Protein AF-A0AAX3AI52-F1 (afdb_monomer)

Mean predicted aligned error: 9.6 Å

Nearest PDB structures (foldseek):
  1l3a-assembly1_A  TM=7.277E-01  e=3.913E-07  Solanum tuberosum
  7pd7-assembly1_A  TM=5.105E-01  e=3.545E+00  Chondromyces crocatus
  4h62-assembly1_Q  TM=5.248E-01  e=5.922E+00  Saccharomyces cerevisiae S288C
  5oqm-assembly1_d  TM=4.711E-01  e=6.270E+00  Saccharomyces cerevisiae S288C

Secondary structure (DSSP, 8-state):
----------------------TT-EEEEE-SSEEEEEEEEE----S-PPPTT--GGGGEEEEEEEEEBPTTSSB-TTSTT-EEEEPPHHHHHHHHHHHTTSSS-EEEEEEEEEETTEEEEEEEEEEE-TTSSEEEEEEEEESS-SSPPPEEEEEEE-HHHHHHHHHHHHHHHHHHSTTS-HHHHHHHHHHHHHHHT-

Radius of gyration: 20.45 Å; Cα contacts (8 Å, |Δi|>4): 323; chains: 1; bounding box: 70×34×55 Å

Structure (mmCIF, N/CA/C/O backbone):
data_AF-A0AAX3AI52-F1
#
_entry.id   AF-A0AAX3AI52-F1
#
loop_
_atom_site.group_PDB
_atom_site.id
_atom_site.type_symbol
_atom_site.label_atom_id
_atom_site.label_alt_id
_atom_site.label_comp_id
_atom_site.label_asym_id
_atom_site.label_entity_id
_atom_site.label_seq_id
_atom_site.pdbx_PDB_ins_code
_atom_site.Cartn_x
_atom_site.Cartn_y
_atom_site.Cartn_z
_atom_site.occupancy
_atom_site.B_iso_or_equiv
_atom_site.auth_seq_id
_atom_site.auth_comp_id
_atom_site.auth_asym_id
_atom_site.auth_atom_id
_atom_site.pdbx_PDB_model_num
ATOM 1 N N . MET A 1 1 ? 49.842 -16.278 -38.577 1.00 37.94 1 MET A N 1
ATOM 2 C CA . MET A 1 1 ? 49.228 -15.036 -38.056 1.00 37.94 1 MET A CA 1
ATOM 3 C C . MET A 1 1 ? 47.710 -15.217 -38.096 1.00 37.94 1 MET A C 1
ATOM 5 O O . MET A 1 1 ? 47.116 -15.070 -39.151 1.00 37.94 1 MET A O 1
ATOM 9 N N . ILE A 1 2 ? 47.097 -15.684 -37.003 1.00 31.80 2 ILE A N 1
ATOM 10 C CA . ILE A 1 2 ? 45.670 -16.062 -36.965 1.00 31.80 2 ILE A CA 1
ATOM 11 C C . ILE A 1 2 ? 44.901 -14.951 -36.243 1.00 31.80 2 ILE A C 1
ATOM 13 O O . ILE A 1 2 ? 45.102 -14.734 -35.050 1.00 31.80 2 ILE A O 1
ATOM 17 N N . ARG A 1 3 ? 44.037 -14.231 -36.971 1.00 32.31 3 ARG A N 1
ATOM 18 C CA . ARG A 1 3 ? 43.086 -13.269 -36.395 1.00 32.31 3 ARG A CA 1
ATOM 19 C C . ARG A 1 3 ? 41.991 -14.042 -35.657 1.00 32.31 3 ARG A C 1
ATOM 21 O O . ARG A 1 3 ? 41.206 -14.746 -36.284 1.00 32.31 3 ARG A O 1
ATOM 28 N N . ARG A 1 4 ? 41.925 -13.899 -34.331 1.00 31.53 4 ARG A N 1
ATOM 29 C CA . ARG A 1 4 ? 40.763 -14.317 -33.537 1.00 31.53 4 ARG A CA 1
ATOM 30 C C . ARG A 1 4 ? 39.670 -13.261 -33.685 1.00 31.53 4 ARG A C 1
ATOM 32 O O . ARG A 1 4 ? 39.828 -12.146 -33.198 1.00 31.53 4 ARG A O 1
ATOM 39 N N . TYR A 1 5 ? 38.571 -13.614 -34.342 1.00 31.67 5 TYR A N 1
ATOM 40 C CA . TYR A 1 5 ? 37.321 -12.872 -34.223 1.00 31.67 5 TYR A CA 1
ATOM 41 C C . TYR A 1 5 ? 36.676 -13.262 -32.894 1.00 31.67 5 TYR A C 1
ATOM 43 O O . TYR A 1 5 ? 36.285 -14.411 -32.699 1.00 31.67 5 TYR A O 1
ATOM 51 N N . VAL A 1 6 ? 36.600 -12.314 -31.962 1.00 32.44 6 VAL A N 1
ATOM 52 C CA . VAL A 1 6 ? 35.754 -12.445 -30.775 1.00 32.44 6 VAL A CA 1
ATOM 53 C C . VAL A 1 6 ? 34.325 -12.213 -31.246 1.00 32.44 6 VAL A C 1
ATOM 55 O O . VAL A 1 6 ? 33.924 -11.083 -31.521 1.00 32.44 6 VAL A O 1
ATOM 58 N N . VAL A 1 7 ? 33.566 -13.295 -31.396 1.00 31.97 7 VAL A N 1
ATOM 59 C CA . VAL A 1 7 ? 32.115 -13.216 -31.550 1.00 31.97 7 VAL A CA 1
ATOM 60 C C . VAL A 1 7 ? 31.571 -12.765 -30.198 1.00 31.97 7 VAL A C 1
ATOM 62 O O . VAL A 1 7 ? 31.496 -13.550 -29.257 1.00 31.97 7 VAL A O 1
ATOM 65 N N . LEU A 1 8 ? 31.240 -11.478 -30.088 1.00 32.72 8 LEU A N 1
ATOM 66 C CA . LEU A 1 8 ? 30.400 -10.962 -29.013 1.00 32.72 8 LEU A CA 1
ATOM 67 C C . LEU A 1 8 ? 29.041 -11.650 -29.147 1.00 32.72 8 LEU A C 1
ATOM 69 O O . LEU A 1 8 ? 28.210 -11.267 -29.972 1.00 32.72 8 LEU A O 1
ATOM 73 N N . SER A 1 9 ? 28.835 -12.712 -28.371 1.00 33.53 9 SER A N 1
ATOM 74 C CA . SER A 1 9 ? 27.528 -13.327 -28.205 1.00 33.53 9 SER A CA 1
ATOM 75 C C . SER A 1 9 ? 26.580 -12.249 -27.688 1.00 33.53 9 SER A C 1
ATOM 77 O O . SER A 1 9 ? 26.715 -11.794 -26.551 1.00 33.53 9 SER A O 1
ATOM 79 N N . LYS A 1 10 ? 25.641 -11.816 -28.537 1.00 32.38 10 LYS A N 1
ATOM 80 C CA . LYS A 1 10 ? 24.465 -11.059 -28.116 1.00 32.38 10 LYS A CA 1
ATOM 81 C C . LYS A 1 10 ? 23.768 -11.888 -27.042 1.00 32.38 10 LYS A C 1
ATOM 83 O O . LYS A 1 10 ? 23.090 -12.864 -27.353 1.00 32.38 10 LYS A O 1
ATOM 88 N N . VAL A 1 11 ? 23.960 -11.518 -25.781 1.00 31.25 11 VAL A N 1
ATOM 89 C CA . VAL A 1 11 ? 23.080 -11.950 -24.700 1.00 31.25 11 VAL A CA 1
ATOM 90 C C . VAL A 1 11 ? 21.789 -11.176 -24.913 1.00 31.25 11 VAL A C 1
ATOM 92 O O . VAL A 1 11 ? 21.594 -10.076 -24.403 1.00 31.25 11 VAL A O 1
ATOM 95 N N . THR A 1 12 ? 20.940 -11.713 -25.781 1.00 28.92 12 THR A N 1
ATOM 96 C CA . THR A 1 12 ? 19.554 -11.288 -25.880 1.00 28.92 12 THR A CA 1
ATOM 97 C C . THR A 1 12 ? 18.908 -11.737 -24.579 1.00 28.92 12 THR A C 1
ATOM 99 O O . THR A 1 12 ? 18.640 -12.923 -24.391 1.00 28.92 12 THR A O 1
ATOM 102 N N . PHE A 1 13 ? 18.721 -10.807 -23.645 1.00 30.83 13 PHE A N 1
ATOM 103 C CA . PHE A 1 13 ? 17.802 -11.028 -22.541 1.00 30.83 13 PHE A CA 1
ATOM 104 C C . PHE A 1 13 ? 16.433 -11.244 -23.176 1.00 30.83 13 PHE A C 1
ATOM 106 O O . PHE 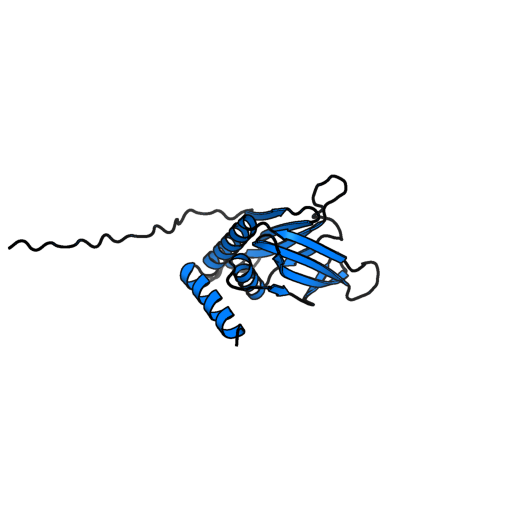A 1 13 ? 15.827 -10.308 -23.696 1.00 30.83 13 PHE A O 1
ATOM 113 N N . TYR A 1 14 ? 15.977 -12.493 -23.195 1.00 28.36 14 TYR A N 1
ATOM 114 C CA . TYR A 1 14 ? 14.580 -12.794 -23.438 1.00 28.36 14 TYR A CA 1
ATOM 115 C C . TYR A 1 14 ? 13.808 -12.124 -22.299 1.00 28.36 14 TYR A C 1
ATOM 117 O O . TYR A 1 14 ? 13.712 -12.668 -21.201 1.00 28.36 14 TYR A O 1
ATOM 125 N N . MET A 1 15 ? 13.291 -10.914 -22.533 1.00 32.66 15 MET A N 1
ATOM 126 C CA . MET A 1 15 ? 12.095 -10.496 -21.817 1.00 32.66 15 MET A CA 1
ATOM 127 C C . MET A 1 15 ? 11.074 -11.563 -22.165 1.00 32.66 15 MET A C 1
ATOM 129 O O . MET A 1 15 ? 10.715 -11.714 -23.331 1.00 32.66 15 MET A O 1
ATOM 133 N N . ALA A 1 16 ? 10.700 -12.369 -21.177 1.00 33.03 16 ALA A N 1
ATOM 134 C CA . ALA A 1 16 ? 9.582 -13.270 -21.312 1.00 33.03 16 ALA A CA 1
ATOM 135 C C . ALA A 1 16 ? 8.355 -12.403 -21.613 1.00 33.03 16 ALA A C 1
ATOM 137 O O . ALA A 1 16 ? 7.680 -11.913 -20.713 1.00 33.03 16 ALA A O 1
ATOM 138 N N . THR A 1 17 ? 8.073 -12.210 -22.898 1.00 38.59 17 THR A N 1
ATOM 139 C CA . THR A 1 17 ? 6.742 -11.934 -23.422 1.00 38.59 17 THR A CA 1
ATOM 140 C C . THR A 1 17 ? 5.950 -13.231 -23.293 1.00 38.59 17 THR A C 1
ATOM 142 O O . THR A 1 17 ? 5.569 -13.858 -24.275 1.00 38.59 17 THR A O 1
ATOM 145 N N . SER A 1 18 ? 5.811 -13.723 -22.067 1.00 36.56 18 SER A N 1
ATOM 146 C CA . SER A 1 18 ? 4.721 -14.620 -21.746 1.00 36.56 18 SER A CA 1
ATOM 147 C C . SER A 1 18 ? 3.544 -13.712 -21.466 1.00 36.56 18 SER A C 1
ATOM 149 O O . SER A 1 18 ? 3.676 -12.823 -20.623 1.00 36.56 18 SER A O 1
ATOM 151 N N . ASP A 1 19 ? 2.439 -13.943 -22.165 1.00 37.19 19 ASP A N 1
ATOM 152 C CA . ASP A 1 19 ? 1.099 -13.485 -21.818 1.00 37.19 19 ASP A CA 1
ATOM 153 C C . ASP A 1 19 ? 0.816 -13.798 -20.342 1.00 37.19 19 ASP A C 1
ATOM 155 O O . ASP A 1 19 ? 0.208 -14.809 -19.987 1.00 37.19 19 ASP A O 1
ATOM 159 N N . PHE A 1 20 ? 1.320 -12.954 -19.444 1.00 44.69 20 PHE A N 1
ATOM 160 C CA . PHE A 1 20 ? 1.023 -12.999 -18.028 1.00 44.69 20 PHE A CA 1
ATOM 161 C C . PHE A 1 20 ? -0.386 -12.435 -17.938 1.00 44.69 20 PHE A C 1
ATOM 163 O O . PHE A 1 20 ? -0.580 -11.233 -17.782 1.00 44.69 20 PHE A O 1
ATOM 170 N N . ALA A 1 21 ? -1.374 -13.294 -18.186 1.00 43.56 21 ALA A N 1
ATOM 171 C CA . ALA A 1 21 ? -2.781 -12.956 -18.105 1.00 43.56 21 ALA A CA 1
ATOM 172 C C . ALA A 1 21 ? -3.067 -12.503 -16.668 1.00 43.56 21 ALA A C 1
ATOM 174 O O . ALA A 1 21 ? -3.336 -13.313 -15.787 1.00 43.56 21 ALA A O 1
ATOM 175 N N . LEU A 1 22 ? -2.964 -11.196 -16.419 1.00 49.44 22 LEU A N 1
ATOM 176 C CA . LEU A 1 22 ? -2.960 -10.583 -15.091 1.00 49.44 22 LEU A CA 1
ATOM 177 C C . LEU A 1 22 ? -4.317 -10.604 -14.372 1.00 49.44 22 LEU A C 1
ATOM 179 O O . LEU A 1 22 ? -4.539 -9.870 -13.405 1.00 49.44 22 LEU A O 1
ATOM 183 N N . LYS A 1 23 ? -5.248 -11.441 -14.821 1.00 44.69 23 LYS A N 1
ATOM 184 C CA . LYS A 1 23 ? -6.542 -11.573 -14.171 1.00 44.69 23 LYS A CA 1
ATOM 185 C C . LYS A 1 23 ? -6.321 -12.249 -12.813 1.00 44.69 23 LYS A C 1
ATOM 187 O O . LYS A 1 23 ? -6.068 -13.446 -12.747 1.00 44.69 23 LYS A O 1
ATOM 192 N N . ASN A 1 24 ? -6.441 -11.455 -11.747 1.00 55.06 24 ASN A N 1
ATOM 193 C CA . ASN A 1 24 ? -6.451 -11.847 -10.329 1.00 55.06 24 ASN A CA 1
ATOM 194 C C . ASN A 1 24 ? -5.088 -12.094 -9.656 1.00 55.06 24 ASN A C 1
ATOM 196 O O . ASN A 1 24 ? -4.973 -12.983 -8.809 1.00 55.06 24 ASN A O 1
ATOM 200 N N . HIS A 1 25 ? -4.059 -11.297 -9.957 1.00 72.88 25 HIS A N 1
ATOM 201 C CA . HIS A 1 25 ? -2.852 -11.299 -9.123 1.00 72.88 25 HIS A CA 1
ATOM 202 C C . HIS A 1 25 ? -2.962 -10.278 -7.988 1.00 72.88 25 HIS A C 1
ATOM 204 O O . HIS A 1 25 ? -3.285 -9.111 -8.190 1.00 72.88 25 HIS A O 1
ATOM 210 N N . ASN A 1 26 ? -2.674 -10.740 -6.776 1.00 84.94 26 ASN A N 1
ATOM 211 C CA . ASN A 1 26 ? -2.486 -9.911 -5.598 1.00 84.94 26 ASN A CA 1
ATOM 212 C C . ASN A 1 26 ? -1.245 -10.390 -4.841 1.00 84.94 26 ASN A C 1
ATOM 214 O O . ASN A 1 26 ? -0.791 -11.527 -4.995 1.00 84.94 26 ASN A O 1
ATOM 218 N N . VAL A 1 27 ? -0.681 -9.509 -4.023 1.00 90.69 27 VAL A N 1
ATOM 219 C CA . VAL A 1 27 ? 0.397 -9.841 -3.091 1.00 90.69 27 VAL A CA 1
ATOM 220 C C . VAL A 1 27 ? -0.080 -9.565 -1.675 1.00 90.69 27 VAL A C 1
ATOM 222 O O . VAL A 1 27 ? -0.775 -8.579 -1.424 1.00 90.69 27 VAL A O 1
ATOM 225 N N . LYS A 1 28 ? 0.261 -10.462 -0.749 1.00 90.25 28 LYS A N 1
ATOM 226 C CA . LYS A 1 28 ? -0.246 -10.434 0.623 1.00 90.25 28 LYS A CA 1
ATOM 227 C C . LYS A 1 28 ? 0.897 -10.460 1.626 1.00 90.25 28 LYS A C 1
ATOM 229 O O . LYS A 1 28 ? 1.898 -11.137 1.401 1.00 90.25 28 LYS A O 1
ATOM 234 N N . ALA A 1 29 ? 0.710 -9.773 2.744 1.00 89.50 29 ALA A N 1
ATOM 235 C CA . ALA A 1 29 ? 1.538 -9.903 3.935 1.00 89.50 29 ALA A CA 1
ATOM 236 C C . ALA A 1 29 ? 0.631 -10.073 5.154 1.00 89.50 29 ALA A C 1
ATOM 238 O O . ALA A 1 29 ? -0.312 -9.307 5.350 1.00 89.50 29 ALA A O 1
ATOM 239 N N . PHE A 1 30 ? 0.914 -11.084 5.970 1.00 87.00 30 PHE A N 1
ATOM 240 C CA . PHE A 1 30 ? 0.069 -11.466 7.096 1.00 87.00 30 PHE A CA 1
ATOM 241 C C . PHE A 1 30 ? 0.797 -11.200 8.412 1.00 87.00 30 PHE A C 1
ATOM 243 O O . PHE A 1 30 ? 1.845 -11.785 8.683 1.00 87.00 30 PHE A O 1
ATOM 250 N N . GLY A 1 31 ? 0.238 -10.306 9.224 1.00 84.44 31 GLY A N 1
ATOM 251 C CA . GLY A 1 31 ? 0.715 -9.992 10.566 1.00 84.44 31 GLY A CA 1
ATOM 252 C C . GLY A 1 31 ? -0.195 -10.573 11.646 1.00 84.44 31 GLY A C 1
ATOM 253 O O . GLY A 1 31 ? -1.298 -11.046 11.377 1.00 84.44 31 GLY A O 1
ATOM 254 N N . GLN A 1 32 ? 0.250 -10.524 12.899 1.00 84.25 32 GLN A N 1
ATOM 255 C CA . GLN A 1 32 ? -0.505 -11.100 14.015 1.00 84.25 32 GLN A CA 1
ATOM 256 C C . GLN A 1 32 ? -1.875 -10.442 14.229 1.00 84.25 32 GLN A C 1
ATOM 258 O O . GLN A 1 32 ? -2.815 -11.162 14.565 1.00 84.25 32 GLN A O 1
ATOM 263 N N . ASP A 1 33 ? -1.981 -9.132 13.994 1.00 87.00 33 ASP A N 1
ATOM 264 C CA . ASP A 1 33 ? -3.179 -8.332 14.290 1.00 87.00 33 ASP A CA 1
ATOM 265 C C . ASP A 1 33 ? -3.846 -7.746 13.038 1.00 87.00 33 ASP A C 1
ATOM 267 O O . ASP A 1 33 ? -5.025 -7.391 13.067 1.00 87.00 33 ASP A O 1
ATOM 271 N N . ALA A 1 34 ? -3.117 -7.677 11.924 1.00 91.81 34 ALA A N 1
ATOM 272 C CA . ALA A 1 34 ? -3.614 -7.163 10.656 1.00 91.81 34 ALA A CA 1
ATOM 273 C C . ALA A 1 34 ? -2.927 -7.837 9.463 1.00 91.81 34 ALA A C 1
ATOM 275 O O . ALA A 1 34 ? -1.791 -8.305 9.568 1.00 91.81 34 ALA A O 1
ATOM 276 N N . ALA A 1 35 ? -3.610 -7.855 8.324 1.00 93.19 35 ALA A N 1
ATOM 277 C CA . ALA A 1 35 ? -3.071 -8.294 7.043 1.00 93.19 35 ALA A CA 1
ATOM 278 C C . ALA A 1 35 ? -3.117 -7.164 6.021 1.00 93.19 35 ALA A C 1
ATOM 280 O O . ALA A 1 35 ? -4.017 -6.328 6.052 1.00 93.19 35 ALA A O 1
ATOM 281 N N . LEU A 1 36 ? -2.162 -7.185 5.099 1.00 94.69 36 LEU A N 1
ATOM 282 C CA . LEU A 1 36 ? -2.079 -6.324 3.929 1.00 94.69 36 LEU A CA 1
ATOM 283 C C . LEU A 1 36 ? -2.318 -7.164 2.675 1.00 94.69 36 LEU A C 1
ATOM 285 O O . LEU A 1 36 ? -1.724 -8.231 2.516 1.00 94.69 36 LEU A O 1
ATOM 289 N N . VAL A 1 37 ? -3.113 -6.630 1.757 1.00 94.81 37 VAL A N 1
ATOM 290 C CA . VAL A 1 37 ? -3.214 -7.070 0.367 1.00 94.81 37 VAL A CA 1
ATOM 291 C C . VAL A 1 37 ? -2.957 -5.863 -0.529 1.00 94.81 37 VAL A C 1
ATOM 293 O O . VAL A 1 37 ? -3.530 -4.794 -0.317 1.00 94.81 37 VAL A O 1
ATOM 296 N N . ILE A 1 38 ? -2.106 -6.034 -1.539 1.00 95.00 38 ILE A N 1
ATOM 297 C CA . ILE A 1 38 ? -2.025 -5.119 -2.678 1.00 95.00 38 ILE A CA 1
ATOM 298 C C . ILE A 1 38 ? -2.537 -5.867 -3.896 1.00 95.00 38 ILE A C 1
ATOM 300 O O . ILE A 1 38 ? -2.054 -6.952 -4.220 1.00 95.00 38 ILE A O 1
ATOM 304 N N . GLU A 1 39 ? -3.526 -5.282 -4.552 1.00 92.62 39 GLU A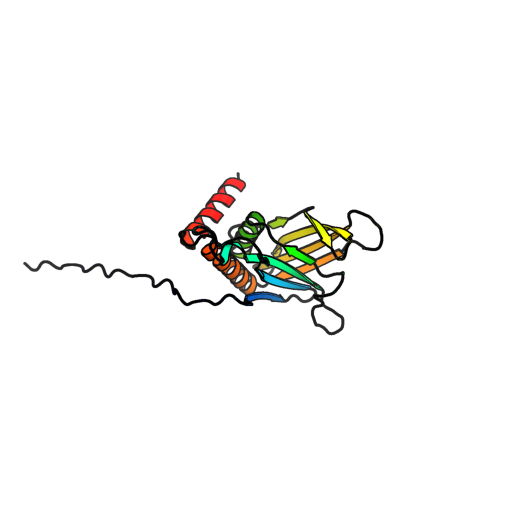 N 1
ATOM 305 C CA . GLU A 1 39 ? -4.276 -5.923 -5.623 1.00 92.62 39 GLU A CA 1
ATOM 306 C C . GLU A 1 39 ? -4.374 -4.998 -6.823 1.00 92.62 39 GLU A C 1
ATOM 308 O O . GLU A 1 39 ? -4.550 -3.785 -6.677 1.00 92.62 39 GLU A O 1
ATOM 313 N N . MET A 1 40 ? -4.231 -5.581 -8.010 1.00 90.75 40 MET A N 1
ATOM 314 C CA . MET A 1 40 ? -4.473 -4.873 -9.252 1.00 90.75 40 MET A CA 1
ATOM 315 C C . MET A 1 40 ? -5.931 -5.046 -9.662 1.00 90.75 40 MET A C 1
ATOM 317 O O . MET A 1 40 ? -6.433 -6.160 -9.756 1.00 90.75 40 MET A O 1
ATOM 321 N N . ASN A 1 41 ? -6.594 -3.928 -9.915 1.00 88.75 41 ASN A N 1
ATOM 322 C CA . ASN A 1 41 ? -7.998 -3.854 -10.290 1.00 88.75 41 ASN A CA 1
ATOM 323 C C . ASN A 1 41 ? -8.115 -3.193 -11.657 1.00 88.75 41 ASN A C 1
ATOM 325 O O . ASN A 1 41 ? -7.247 -2.402 -12.019 1.00 88.75 41 ASN A O 1
ATOM 329 N N . ASN A 1 42 ? -9.185 -3.493 -12.384 1.00 85.94 42 ASN A N 1
ATOM 330 C CA . ASN A 1 42 ? -9.508 -2.866 -13.660 1.00 85.94 42 ASN A CA 1
ATOM 331 C C . ASN A 1 42 ? -10.618 -1.828 -13.437 1.00 85.94 42 ASN A C 1
ATOM 333 O O . ASN A 1 42 ? -11.555 -2.082 -12.682 1.00 85.94 42 ASN A O 1
ATOM 337 N N . GLU A 1 43 ? -10.508 -0.652 -14.044 1.00 78.88 43 GLU A N 1
ATOM 338 C CA . GLU A 1 43 ? -11.654 0.235 -14.195 1.00 78.88 43 GLU A CA 1
ATOM 339 C C . GLU A 1 43 ? -12.588 -0.367 -15.246 1.00 78.88 43 GLU A C 1
ATOM 341 O O . GLU A 1 43 ? -12.168 -0.644 -16.367 1.00 78.88 43 GLU A O 1
ATOM 346 N N . ASP A 1 44 ? -13.864 -0.555 -14.908 1.00 65.25 44 ASP A N 1
ATOM 347 C CA . ASP A 1 44 ? -14.883 -0.931 -15.890 1.00 65.25 44 ASP A CA 1
ATOM 348 C C . ASP A 1 44 ? -15.086 0.227 -16.881 1.00 65.25 44 ASP A C 1
ATOM 350 O O . ASP A 1 44 ? -15.982 1.061 -16.743 1.00 65.25 44 ASP A O 1
ATOM 354 N N . VAL A 1 45 ? -14.225 0.313 -17.896 1.00 57.12 45 VAL A N 1
ATOM 355 C CA . VAL A 1 45 ? -14.343 1.291 -18.978 1.00 57.12 45 VAL A CA 1
ATOM 356 C C . VAL A 1 45 ? -15.314 0.732 -20.014 1.00 57.12 45 VAL A C 1
ATOM 358 O O . VAL A 1 45 ? -14.931 0.241 -21.073 1.00 57.12 45 VAL A O 1
ATOM 361 N N . SER A 1 46 ? -16.608 0.772 -19.704 1.00 51.97 46 SER A N 1
ATOM 362 C CA . SER A 1 46 ? -17.651 0.209 -20.567 1.00 51.97 46 SER A CA 1
ATOM 363 C C . SER A 1 46 ? -18.062 1.102 -21.750 1.00 51.97 46 SER A C 1
ATOM 365 O O . SER A 1 46 ? -19.100 0.835 -22.351 1.00 51.97 46 SER A O 1
ATOM 367 N N . SER A 1 47 ? -17.339 2.176 -22.111 1.00 50.06 47 SER A N 1
ATOM 368 C CA . SER A 1 47 ? -17.878 3.102 -23.132 1.00 50.06 47 SER A CA 1
ATOM 369 C C . SER A 1 47 ? -16.926 4.008 -23.921 1.00 50.06 47 SER A C 1
ATOM 371 O O . SER A 1 47 ? -17.422 4.853 -24.668 1.00 50.06 47 SER A O 1
ATOM 373 N N . SER A 1 48 ? -15.600 3.885 -23.849 1.00 52.03 48 SER A N 1
ATOM 374 C CA . SER A 1 48 ? -14.718 4.652 -24.747 1.00 52.03 48 SER A CA 1
ATOM 375 C C . SER A 1 48 ? -14.137 3.751 -25.832 1.00 52.03 48 SER A C 1
ATOM 377 O O . SER A 1 48 ? -13.585 2.689 -25.561 1.00 52.03 48 SER A O 1
ATOM 379 N N . LYS A 1 49 ? -14.298 4.169 -27.095 1.00 54.88 49 LYS A N 1
ATOM 380 C CA . LYS A 1 49 ? -13.665 3.513 -28.245 1.00 54.88 49 LYS A CA 1
ATOM 381 C C . LYS A 1 49 ? -12.169 3.336 -27.943 1.00 54.88 49 LYS A C 1
ATOM 383 O O . LYS A 1 49 ? -11.557 4.320 -27.520 1.00 54.88 49 LYS A O 1
ATOM 388 N N . PRO A 1 50 ? -11.587 2.143 -28.163 1.00 55.97 50 PRO A N 1
ATOM 389 C CA . PRO A 1 50 ? -10.166 1.931 -27.932 1.00 55.97 50 PRO A CA 1
ATOM 390 C C . PRO A 1 50 ? -9.383 2.950 -28.758 1.00 55.97 50 PRO A C 1
ATOM 392 O O . PRO A 1 50 ? -9.544 3.044 -29.977 1.00 55.97 50 PRO A O 1
ATOM 395 N N . SER A 1 51 ? -8.588 3.767 -28.074 1.00 59.66 51 SER A N 1
ATOM 396 C CA . SER A 1 51 ? -7.637 4.641 -28.739 1.00 59.66 51 SER A CA 1
ATOM 397 C C . SER A 1 51 ? -6.503 3.761 -29.266 1.00 59.66 51 SER A C 1
ATOM 399 O O . SER A 1 51 ? -6.059 2.863 -28.551 1.00 59.66 51 SER A O 1
ATOM 401 N N . PRO A 1 52 ? -5.955 4.019 -30.462 1.00 60.06 52 PRO A N 1
ATOM 402 C CA . PRO A 1 52 ? -4.735 3.343 -30.908 1.00 60.06 52 PRO A CA 1
ATOM 403 C C . PRO A 1 52 ? -3.527 3.624 -29.991 1.00 60.06 52 PRO A C 1
ATOM 405 O O . PRO A 1 52 ? -2.492 2.983 -30.136 1.00 60.06 52 PRO A O 1
ATOM 408 N N . PHE A 1 53 ? -3.659 4.565 -29.047 1.00 59.38 53 PHE A N 1
ATOM 409 C CA . PHE A 1 53 ? -2.661 4.897 -28.030 1.00 59.38 53 PHE A CA 1
ATOM 410 C C . PHE A 1 53 ? -3.028 4.431 -26.613 1.00 59.38 53 PHE A C 1
ATOM 412 O O . PHE A 1 53 ? -2.243 4.668 -25.701 1.00 59.38 53 PHE A O 1
ATOM 419 N N . SER A 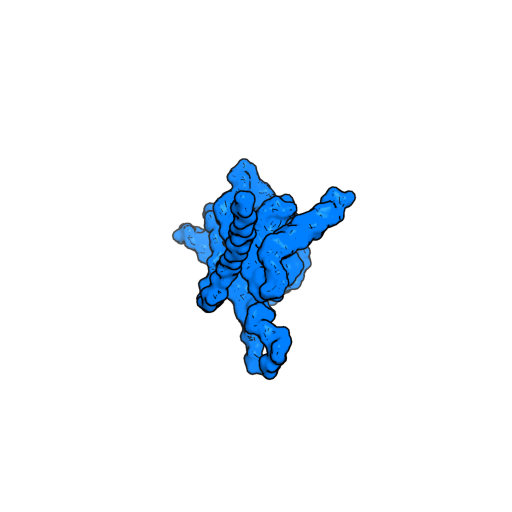1 54 ? -4.205 3.826 -26.393 1.00 61.09 54 SER A N 1
ATOM 420 C CA . SER A 1 54 ? -4.566 3.290 -25.073 1.00 61.09 54 SER A CA 1
ATOM 421 C C . SER A 1 54 ? -4.048 1.867 -24.942 1.00 61.09 54 SER A C 1
ATOM 423 O O . SER A 1 54 ? -4.486 0.987 -25.688 1.00 61.09 54 SER A O 1
ATOM 425 N N . ASN A 1 55 ? -3.155 1.633 -23.984 1.00 67.06 55 ASN A N 1
ATOM 426 C CA . ASN A 1 55 ? -2.776 0.277 -23.618 1.00 67.06 55 ASN A CA 1
ATOM 427 C C . ASN A 1 55 ? -3.832 -0.290 -22.666 1.00 67.06 55 ASN A C 1
ATOM 429 O O . ASN A 1 55 ? -4.335 0.421 -21.801 1.00 67.06 55 ASN A O 1
ATOM 433 N N . GLU A 1 56 ? -4.140 -1.586 -22.762 1.00 73.12 56 GLU A N 1
ATOM 434 C CA . GLU A 1 56 ? -5.099 -2.237 -21.851 1.00 73.12 56 GLU A CA 1
ATOM 435 C C . GLU A 1 56 ? -4.716 -2.026 -20.376 1.00 73.12 56 GLU A C 1
ATOM 437 O O . GLU A 1 56 ? -5.578 -1.817 -19.523 1.00 73.12 56 GLU A O 1
ATOM 442 N N . ILE A 1 57 ? -3.407 -1.989 -20.093 1.00 77.62 57 ILE A N 1
ATOM 443 C CA . ILE A 1 57 ? -2.864 -1.730 -18.760 1.00 77.62 57 ILE A CA 1
ATOM 444 C C . ILE A 1 57 ? -3.295 -0.372 -18.199 1.00 77.62 57 ILE A C 1
ATOM 446 O O . ILE A 1 57 ? -3.360 -0.230 -16.982 1.00 77.62 57 ILE A O 1
ATOM 450 N N . ASP A 1 58 ? -3.621 0.623 -19.030 1.00 79.56 58 ASP A N 1
ATOM 451 C CA . ASP A 1 58 ? -4.015 1.967 -18.590 1.00 79.56 58 ASP A CA 1
ATOM 452 C C . ASP A 1 58 ? -5.295 1.949 -17.752 1.00 79.56 58 ASP A C 1
ATOM 454 O O . ASP A 1 58 ? -5.396 2.719 -16.797 1.00 79.56 58 ASP A O 1
ATOM 458 N N . ASN A 1 59 ? -6.175 0.977 -17.999 1.00 84.00 59 ASN A N 1
ATOM 459 C CA . ASN A 1 59 ? -7.407 0.783 -17.237 1.00 84.00 59 ASN A CA 1
ATOM 460 C C . ASN A 1 59 ? -7.160 0.171 -15.850 1.00 84.00 59 ASN A C 1
ATOM 462 O O . ASN A 1 59 ? -8.041 0.192 -14.995 1.00 84.00 59 ASN A O 1
ATOM 466 N N . TYR A 1 60 ? -5.963 -0.359 -15.588 1.00 87.62 60 TYR A N 1
ATOM 467 C CA . TYR A 1 60 ? -5.657 -0.981 -14.307 1.00 87.62 60 TYR A CA 1
ATOM 468 C C . TYR A 1 60 ? -5.124 0.018 -13.276 1.00 87.62 60 TYR A C 1
ATOM 470 O O . TYR A 1 60 ? -4.407 0.968 -13.596 1.00 87.62 60 TYR A O 1
ATOM 478 N N . TYR A 1 61 ? -5.424 -0.231 -12.005 1.00 91.81 61 TYR A N 1
ATOM 479 C CA . TYR A 1 61 ? -4.911 0.514 -10.858 1.00 91.81 61 TYR A CA 1
ATOM 480 C C . TYR A 1 61 ? -4.618 -0.420 -9.686 1.00 91.81 61 TYR A C 1
ATOM 482 O O . TYR A 1 61 ? -5.172 -1.513 -9.590 1.00 91.81 61 TYR A O 1
ATOM 490 N N . LEU A 1 62 ? -3.766 0.020 -8.758 1.00 94.56 62 LEU A N 1
ATOM 491 C CA . LEU A 1 62 ? -3.504 -0.726 -7.529 1.00 94.56 62 LEU A CA 1
ATOM 492 C C . LEU A 1 62 ? -4.385 -0.234 -6.380 1.00 94.56 62 LEU A C 1
ATOM 494 O O . LEU A 1 62 ? -4.556 0.970 -6.168 1.00 94.56 62 LEU A O 1
ATOM 498 N N . THR A 1 63 ? -4.893 -1.174 -5.592 1.00 95.06 63 THR A N 1
ATOM 499 C CA . THR A 1 63 ? -5.483 -0.906 -4.280 1.00 95.06 63 THR A CA 1
ATOM 500 C C . THR A 1 63 ? -4.612 -1.478 -3.183 1.00 95.06 63 THR A C 1
ATOM 502 O O . THR A 1 63 ? -4.117 -2.597 -3.298 1.00 95.06 63 THR A O 1
ATOM 505 N N . LEU A 1 64 ? -4.490 -0.735 -2.090 1.00 95.56 64 LEU A N 1
ATOM 506 C CA . LEU A 1 64 ? -4.017 -1.236 -0.809 1.00 95.56 64 LEU A CA 1
ATOM 507 C C . LEU A 1 64 ? -5.233 -1.555 0.060 1.00 95.56 64 LEU A C 1
ATOM 509 O O . LEU A 1 64 ? -6.083 -0.690 0.272 1.00 95.56 64 LEU A O 1
ATOM 513 N N . HIS A 1 65 ? -5.299 -2.776 0.576 1.00 95.25 65 HIS A N 1
ATOM 514 C CA . HIS A 1 65 ? -6.330 -3.217 1.503 1.00 95.25 65 HIS A CA 1
ATOM 515 C C . HIS A 1 65 ? -5.674 -3.732 2.784 1.00 95.25 65 HIS A C 1
ATOM 517 O O . HIS A 1 65 ? -4.814 -4.609 2.735 1.00 95.25 65 HIS A O 1
ATOM 523 N N . VAL A 1 66 ? -6.067 -3.187 3.933 1.00 95.44 66 VAL A N 1
ATOM 524 C CA . VAL A 1 66 ? -5.641 -3.659 5.253 1.00 95.44 66 VAL A CA 1
ATOM 525 C C . VAL A 1 66 ? -6.847 -4.146 6.032 1.00 95.44 66 VAL A C 1
ATOM 527 O O . VAL A 1 66 ? -7.807 -3.398 6.204 1.00 95.44 66 VAL A O 1
ATOM 530 N N . ALA A 1 67 ? -6.786 -5.376 6.530 1.00 94.06 67 ALA A N 1
ATOM 531 C CA . ALA A 1 67 ? -7.852 -5.969 7.327 1.00 94.06 67 ALA A CA 1
ATOM 532 C C . ALA A 1 67 ? -7.366 -6.319 8.736 1.00 94.06 67 ALA A C 1
ATOM 534 O O . ALA A 1 67 ? -6.276 -6.884 8.876 1.00 94.06 67 ALA A O 1
ATOM 535 N N . PRO A 1 68 ? -8.160 -6.027 9.781 1.00 93.75 68 PRO A N 1
ATOM 536 C CA . PRO A 1 68 ? -7.877 -6.510 11.122 1.00 93.75 68 PRO A CA 1
ATOM 537 C C . PRO A 1 68 ? -8.106 -8.015 11.221 1.00 93.75 68 PRO A C 1
ATOM 539 O O . PRO A 1 68 ? -8.912 -8.599 10.491 1.00 93.75 68 PRO A O 1
ATOM 542 N N . ARG A 1 69 ? -7.442 -8.640 12.188 1.00 90.44 69 ARG A N 1
ATOM 543 C CA . ARG A 1 69 ? -7.720 -10.023 12.558 1.00 90.44 69 ARG A CA 1
ATOM 544 C C . ARG A 1 69 ? -8.990 -10.119 13.404 1.00 90.44 69 ARG A C 1
ATOM 546 O O . ARG A 1 69 ? -9.211 -9.323 14.316 1.00 90.44 69 ARG A O 1
ATOM 553 N N . ASN A 1 70 ? -9.819 -11.112 13.113 1.00 87.31 70 ASN A N 1
ATOM 554 C CA . ASN A 1 70 ? -11.038 -11.420 13.848 1.00 87.31 70 ASN A CA 1
ATOM 555 C C . ASN A 1 70 ? -10.794 -12.470 14.950 1.00 87.31 70 ASN A C 1
ATOM 557 O O . ASN A 1 70 ? -9.738 -13.101 15.036 1.00 87.31 70 ASN A O 1
ATOM 561 N N . ALA A 1 71 ? -11.810 -12.697 15.788 1.00 84.75 71 ALA A N 1
ATOM 562 C CA . ALA A 1 71 ? -11.746 -13.662 16.891 1.00 84.75 71 ALA A CA 1
ATOM 563 C C . ALA A 1 71 ? -11.507 -15.116 16.433 1.00 84.75 71 ALA A C 1
ATOM 565 O O . ALA A 1 71 ? -10.987 -15.929 17.194 1.00 84.75 71 ALA A O 1
ATOM 566 N N . LYS A 1 72 ? -11.840 -15.443 15.177 1.00 85.81 72 LYS A N 1
ATOM 567 C CA . LYS A 1 72 ? -11.610 -16.760 14.563 1.00 85.81 72 LYS A CA 1
ATOM 568 C C . LYS A 1 72 ? -10.204 -16.902 13.969 1.00 85.81 72 LYS A C 1
ATOM 570 O O . LYS A 1 72 ? -9.940 -17.880 13.279 1.00 85.81 72 LYS A O 1
ATOM 575 N N . LYS A 1 73 ? -9.298 -15.960 14.262 1.00 81.38 73 LYS A N 1
ATOM 576 C CA . LYS A 1 73 ? -7.916 -15.896 13.763 1.00 81.38 73 LYS A CA 1
ATOM 577 C C . LYS A 1 73 ? -7.784 -15.675 12.250 1.00 81.38 73 LYS A C 1
ATOM 579 O O . LYS A 1 73 ? -6.658 -15.771 11.763 1.00 81.38 73 LYS A O 1
ATOM 584 N N . ASP A 1 74 ? -8.866 -15.321 11.565 1.00 88.69 74 ASP A N 1
ATOM 585 C CA . ASP A 1 74 ? -8.894 -14.942 10.147 1.00 88.69 74 ASP A CA 1
ATOM 586 C C . ASP A 1 74 ? -8.925 -13.408 9.996 1.00 88.69 74 ASP A C 1
ATOM 588 O O . ASP A 1 74 ? -9.051 -12.696 10.993 1.00 88.69 74 ASP A O 1
ATOM 592 N N . TYR A 1 75 ? -8.796 -12.874 8.783 1.00 91.25 75 TYR A N 1
ATOM 593 C CA . TYR A 1 75 ? -8.789 -11.432 8.522 1.00 91.25 75 TYR A CA 1
ATOM 594 C C . TYR A 1 75 ? -10.125 -10.953 7.959 1.00 91.25 75 TYR A C 1
ATOM 596 O O . TYR A 1 75 ? -10.648 -11.508 6.994 1.00 91.25 75 TYR A O 1
ATOM 604 N N . ASP A 1 76 ? -10.678 -9.901 8.560 1.00 91.94 76 ASP A N 1
ATOM 605 C CA . ASP A 1 76 ? -12.006 -9.392 8.220 1.00 91.94 76 ASP A CA 1
ATOM 606 C C . ASP A 1 76 ? -11.942 -8.246 7.198 1.00 91.94 76 ASP A C 1
ATOM 608 O O . ASP A 1 76 ? -11.978 -7.057 7.537 1.00 91.94 76 ASP A O 1
ATOM 612 N N . TRP A 1 77 ? -11.830 -8.635 5.927 1.00 91.19 77 TRP A N 1
ATOM 613 C CA . TRP A 1 77 ? -11.738 -7.736 4.770 1.00 91.19 77 TRP A CA 1
ATOM 614 C C . TRP A 1 77 ? -13.018 -6.928 4.510 1.00 91.19 77 TRP A C 1
ATOM 616 O O . TRP A 1 77 ? -12.949 -5.843 3.939 1.00 91.19 77 TRP A O 1
ATOM 626 N N . GLY A 1 78 ? -14.179 -7.439 4.930 1.00 88.81 78 GLY A N 1
ATOM 627 C CA . GLY A 1 78 ? -15.478 -6.785 4.733 1.00 88.81 78 GLY A CA 1
ATOM 628 C C . GLY A 1 78 ? -15.897 -5.869 5.884 1.00 88.81 78 GLY A C 1
ATOM 629 O O . GLY A 1 78 ? -16.893 -5.155 5.758 1.00 88.81 78 GLY A O 1
ATOM 630 N N . SER A 1 79 ? -15.173 -5.893 7.007 1.00 89.19 79 SER A N 1
ATOM 631 C CA . SER A 1 79 ? -15.530 -5.091 8.177 1.00 89.19 79 SER A CA 1
ATOM 632 C C . SER A 1 79 ? -15.464 -3.591 7.913 1.00 89.19 79 SER A C 1
ATOM 634 O O . SER A 1 79 ? -14.592 -3.092 7.210 1.00 89.19 79 SER A O 1
ATOM 636 N N . ASN A 1 80 ? -16.287 -2.835 8.643 1.00 89.88 80 ASN A N 1
ATOM 637 C CA . ASN A 1 80 ? -16.158 -1.378 8.744 1.00 89.88 80 ASN A CA 1
ATOM 638 C C . ASN A 1 80 ? -14.809 -0.917 9.334 1.00 89.88 80 ASN A C 1
ATOM 640 O O . ASN A 1 80 ? -14.501 0.276 9.316 1.00 89.88 80 ASN A O 1
ATOM 644 N N . ARG A 1 81 ? -14.013 -1.851 9.868 1.00 91.94 81 ARG A N 1
ATOM 645 C CA . ARG A 1 81 ? -12.664 -1.622 10.368 1.00 91.94 81 ARG A CA 1
ATOM 646 C C . ARG A 1 81 ? -11.588 -1.969 9.341 1.00 91.94 81 ARG A C 1
ATOM 648 O O . ARG A 1 81 ? -10.427 -1.774 9.666 1.00 91.94 81 ARG A O 1
ATOM 655 N N . SER A 1 82 ? -11.891 -2.453 8.141 1.00 94.12 82 SER A N 1
ATOM 656 C CA . SER A 1 82 ? -10.867 -2.584 7.101 1.00 94.12 82 SER A CA 1
ATOM 657 C C . SER A 1 82 ? -10.503 -1.209 6.521 1.00 94.12 82 SER A C 1
ATOM 659 O O . SER A 1 82 ? -11.211 -0.220 6.709 1.00 94.12 82 SER A O 1
ATOM 661 N N . VAL A 1 83 ? -9.353 -1.104 5.859 1.00 95.50 83 VAL A N 1
ATOM 662 C CA . VAL A 1 83 ? -8.909 0.112 5.168 1.00 95.50 83 VAL A CA 1
ATOM 663 C C . VAL A 1 83 ? -8.615 -0.245 3.724 1.00 95.50 83 VAL A C 1
ATOM 665 O O . VAL A 1 83 ? -7.601 -0.874 3.446 1.00 95.50 83 VAL A O 1
ATOM 668 N N . LEU A 1 84 ? -9.479 0.182 2.807 1.00 95.25 84 LEU A N 1
ATOM 669 C CA . LEU A 1 84 ? -9.271 0.043 1.365 1.00 95.25 84 LEU A CA 1
ATOM 670 C C . LEU A 1 84 ? -8.924 1.401 0.749 1.00 95.25 84 LEU A C 1
ATOM 672 O O . LEU A 1 84 ? -9.680 2.360 0.906 1.00 95.25 84 LEU A O 1
ATOM 676 N N . LEU A 1 85 ? -7.812 1.502 0.030 1.00 95.44 85 LEU A N 1
ATOM 677 C CA . LEU A 1 85 ? -7.389 2.722 -0.655 1.00 95.44 85 LEU A CA 1
ATOM 678 C C . LEU A 1 85 ? -6.959 2.414 -2.092 1.00 95.44 85 LEU A C 1
ATOM 680 O O . LEU A 1 85 ? -6.035 1.636 -2.310 1.00 95.44 85 LEU A O 1
ATOM 684 N N . LYS A 1 86 ? -7.586 3.081 -3.065 1.00 95.00 86 LYS A N 1
ATOM 685 C CA . LYS A 1 86 ? -7.079 3.168 -4.439 1.00 95.00 86 LYS A CA 1
ATOM 686 C C . LYS A 1 86 ? -5.883 4.113 -4.478 1.00 95.00 86 LYS A C 1
ATOM 688 O O . LYS A 1 86 ? -6.001 5.267 -4.067 1.00 95.00 86 LYS A O 1
ATOM 693 N N . LEU A 1 87 ? -4.758 3.616 -4.975 1.00 95.31 87 LEU A N 1
ATOM 694 C CA . LEU A 1 87 ? -3.4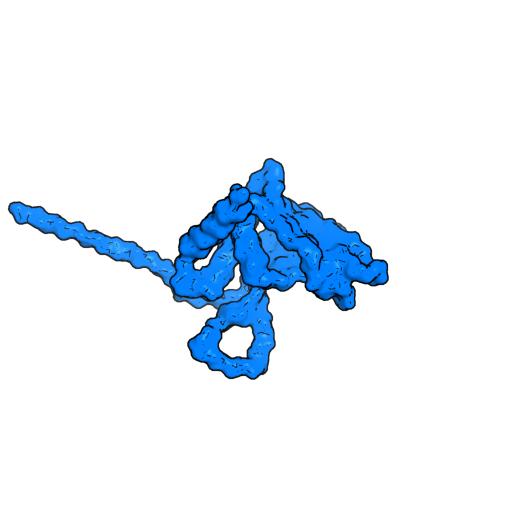95 4.340 -5.011 1.00 95.31 87 LEU A CA 1
ATOM 695 C C . LEU A 1 87 ? -3.391 5.155 -6.301 1.00 95.31 87 LEU A C 1
ATOM 697 O O . LEU A 1 87 ? -3.661 4.659 -7.395 1.00 95.31 87 LEU A O 1
ATOM 701 N N . SER A 1 88 ? -2.965 6.405 -6.173 1.00 93.50 88 SER A N 1
ATOM 702 C CA . SER A 1 88 ? -2.494 7.217 -7.294 1.00 93.50 88 SER A CA 1
ATOM 703 C C . SER A 1 88 ? -1.133 6.727 -7.788 1.00 93.50 88 SER A C 1
ATOM 705 O O . SER A 1 88 ? -0.380 6.099 -7.047 1.00 93.50 88 SER A O 1
ATOM 707 N N . THR A 1 89 ? -0.761 7.078 -9.019 1.00 91.75 89 THR A N 1
ATOM 708 C CA . THR A 1 89 ? 0.548 6.721 -9.592 1.00 91.75 89 THR A CA 1
ATOM 709 C C . THR A 1 89 ? 1.718 7.164 -8.710 1.00 91.75 89 THR A C 1
ATOM 711 O O . THR A 1 89 ? 2.674 6.413 -8.540 1.00 91.75 89 THR A O 1
ATOM 714 N N . ASN A 1 90 ? 1.632 8.348 -8.092 1.00 93.31 90 ASN A N 1
ATOM 715 C CA . ASN A 1 90 ? 2.667 8.824 -7.176 1.00 93.31 90 ASN A CA 1
ATOM 716 C C . ASN A 1 90 ? 2.765 7.957 -5.912 1.00 93.31 90 ASN A C 1
ATOM 718 O O . ASN A 1 90 ? 3.859 7.557 -5.525 1.00 93.31 90 ASN A O 1
ATOM 722 N N . GLU A 1 91 ? 1.628 7.611 -5.304 1.00 95.56 91 GLU A N 1
ATOM 723 C CA . GLU A 1 91 ? 1.595 6.720 -4.136 1.00 95.56 91 GLU A CA 1
ATOM 724 C C . GLU A 1 91 ? 2.111 5.318 -4.494 1.00 95.56 91 GLU A C 1
ATOM 726 O O . GLU A 1 91 ? 2.828 4.714 -3.701 1.00 95.56 91 GLU A O 1
ATOM 731 N N . VAL A 1 92 ? 1.822 4.816 -5.701 1.00 96.00 92 VAL A N 1
ATOM 732 C CA . VAL A 1 92 ? 2.374 3.547 -6.202 1.00 96.00 92 VAL A CA 1
ATOM 733 C C . VAL A 1 92 ? 3.900 3.606 -6.319 1.00 96.00 92 VAL A C 1
ATOM 735 O O . VAL A 1 92 ? 4.575 2.688 -5.859 1.00 96.00 92 VAL A O 1
ATOM 738 N N . MET A 1 93 ? 4.458 4.677 -6.892 1.00 95.19 93 MET A N 1
ATOM 739 C CA . MET A 1 93 ? 5.914 4.846 -7.000 1.00 95.19 93 MET A CA 1
ATOM 740 C C . MET A 1 93 ? 6.579 4.931 -5.623 1.00 95.19 93 MET A C 1
ATOM 742 O O . MET A 1 93 ? 7.564 4.242 -5.375 1.00 95.19 93 MET A O 1
ATOM 746 N N . GLN A 1 94 ? 6.008 5.707 -4.699 1.00 95.12 94 GLN A N 1
ATOM 747 C CA . GLN A 1 94 ? 6.509 5.806 -3.325 1.00 95.12 94 GLN A CA 1
ATOM 748 C C . GLN A 1 94 ? 6.415 4.464 -2.579 1.00 95.12 94 GLN A C 1
ATOM 750 O O . GLN A 1 94 ? 7.345 4.078 -1.870 1.00 95.12 94 GLN A O 1
ATOM 755 N N . MET A 1 95 ? 5.326 3.713 -2.772 1.00 96.12 95 MET A N 1
ATOM 756 C CA . MET A 1 95 ? 5.186 2.353 -2.245 1.00 96.12 95 MET A CA 1
ATOM 757 C C . MET A 1 95 ? 6.268 1.424 -2.805 1.00 96.12 95 MET A C 1
ATOM 759 O O . MET A 1 95 ? 6.927 0.725 -2.038 1.00 96.12 95 MET A O 1
ATOM 763 N N . ALA A 1 96 ? 6.512 1.445 -4.119 1.00 96.06 96 ALA A N 1
ATOM 764 C CA . ALA A 1 96 ? 7.603 0.679 -4.718 1.00 96.06 96 ALA A CA 1
ATOM 765 C C . ALA A 1 96 ? 8.948 1.045 -4.073 1.00 96.06 96 ALA A C 1
ATOM 767 O O . ALA A 1 96 ? 9.682 0.157 -3.640 1.00 96.06 96 ALA A O 1
ATOM 768 N N . SER A 1 97 ? 9.236 2.343 -3.928 1.00 96.31 97 SER A N 1
ATOM 769 C CA . SER A 1 97 ? 10.476 2.831 -3.325 1.00 96.31 97 SER A CA 1
ATOM 770 C C . SER A 1 97 ? 10.673 2.349 -1.887 1.00 96.31 97 SER A C 1
ATOM 772 O O . SER A 1 97 ? 11.773 1.907 -1.553 1.00 96.31 97 SER A O 1
ATOM 774 N N . VAL A 1 98 ? 9.645 2.395 -1.030 1.00 96.62 98 VAL A N 1
ATOM 775 C CA . VAL A 1 98 ? 9.792 1.961 0.374 1.00 96.62 98 VAL A CA 1
ATOM 776 C C . VAL A 1 98 ? 9.938 0.442 0.493 1.00 96.62 98 VAL A C 1
ATOM 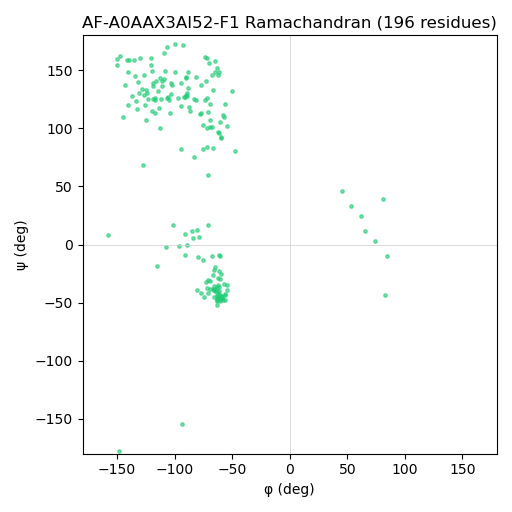778 O O . VAL A 1 98 ? 10.803 -0.043 1.225 1.00 96.62 98 VAL A O 1
ATOM 781 N N . PHE A 1 99 ? 9.162 -0.332 -0.274 1.00 96.06 99 PHE A N 1
ATOM 782 C CA . PHE A 1 99 ? 9.221 -1.796 -0.232 1.00 96.06 99 PHE A CA 1
ATOM 783 C C . PHE A 1 99 ? 10.508 -2.359 -0.859 1.00 96.06 99 PHE A C 1
ATOM 785 O O . PHE A 1 99 ? 11.032 -3.362 -0.373 1.00 96.06 99 PHE A O 1
ATOM 792 N N . LEU A 1 100 ? 11.074 -1.674 -1.861 1.00 94.75 100 LEU A N 1
ATOM 793 C CA . LEU A 1 100 ? 12.382 -1.982 -2.456 1.00 94.75 100 LEU A CA 1
ATOM 794 C C . LEU A 1 100 ? 13.572 -1.375 -1.693 1.00 94.75 100 LEU A C 1
ATOM 796 O O . LEU A 1 100 ? 14.706 -1.496 -2.152 1.00 94.75 100 LEU A O 1
ATOM 800 N N . ARG A 1 101 ? 13.341 -0.738 -0.534 1.00 92.62 101 ARG A N 1
ATOM 801 C CA . ARG A 1 101 ? 14.383 -0.119 0.314 1.00 92.62 101 ARG A CA 1
ATOM 802 C C . ARG A 1 101 ? 15.169 1.013 -0.354 1.00 92.62 101 ARG A C 1
ATOM 804 O O . ARG A 1 101 ? 16.294 1.302 0.039 1.00 92.62 101 ARG A O 1
ATOM 811 N N . ILE A 1 102 ? 14.572 1.666 -1.344 1.00 94.12 102 ILE A N 1
ATOM 812 C CA . ILE A 1 102 ? 15.104 2.887 -1.959 1.00 94.12 102 ILE A CA 1
ATOM 813 C C . ILE A 1 102 ? 14.768 4.097 -1.078 1.00 94.12 102 ILE A C 1
ATOM 815 O O . ILE A 1 102 ? 15.606 4.971 -0.886 1.00 94.12 102 ILE A O 1
ATOM 819 N N . MET A 1 103 ? 13.559 4.112 -0.509 1.00 93.25 103 MET A N 1
ATOM 820 C CA . MET A 1 103 ? 13.077 5.129 0.427 1.00 93.25 103 MET A CA 1
ATOM 821 C C . MET A 1 103 ? 12.965 4.535 1.835 1.00 93.25 103 MET A C 1
ATOM 823 O O . MET A 1 103 ? 12.578 3.376 1.997 1.00 93.25 103 MET A O 1
ATOM 827 N N . HIS A 1 104 ? 13.293 5.321 2.864 1.00 91.06 104 HIS A N 1
ATOM 828 C CA . HIS A 1 104 ? 13.300 4.833 4.247 1.00 91.06 104 HIS A CA 1
ATOM 829 C C . HIS A 1 104 ? 11.890 4.726 4.838 1.00 91.06 104 HIS A C 1
ATOM 831 O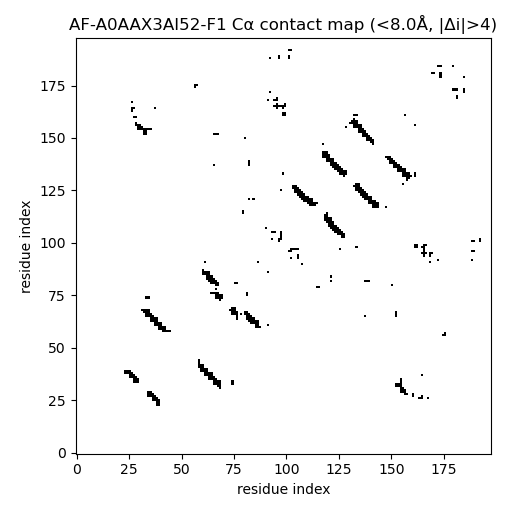 O . HIS A 1 104 ? 11.571 3.748 5.512 1.00 91.06 104 HIS A O 1
ATOM 837 N N . THR A 1 105 ? 11.036 5.719 4.585 1.00 94.62 105 THR A N 1
ATOM 838 C CA . THR A 1 105 ? 9.669 5.777 5.108 1.00 94.62 105 THR A CA 1
ATOM 839 C C . THR A 1 105 ? 8.701 6.302 4.058 1.00 94.62 105 THR A C 1
ATOM 841 O O . THR A 1 105 ? 9.053 7.138 3.238 1.00 94.62 105 THR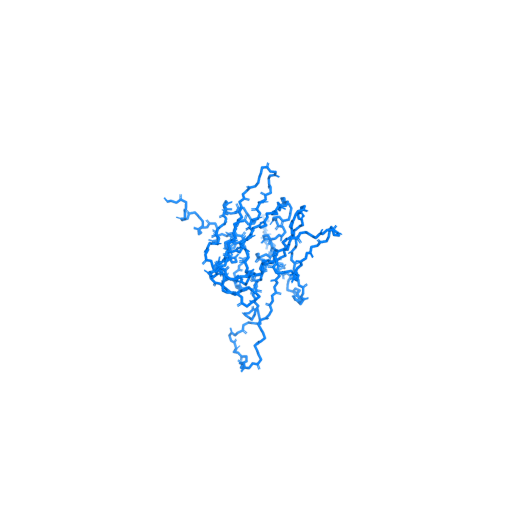 A O 1
ATOM 844 N N . LEU A 1 106 ? 7.457 5.836 4.108 1.00 95.12 106 LEU A N 1
ATOM 845 C CA . LEU A 1 106 ? 6.340 6.381 3.342 1.00 95.12 106 LEU A CA 1
ATOM 846 C C . LEU A 1 106 ? 5.305 6.942 4.310 1.00 95.12 106 LEU A C 1
ATOM 848 O O . LEU A 1 106 ? 5.012 6.312 5.329 1.00 95.12 106 LEU A O 1
ATOM 852 N N . LYS A 1 107 ? 4.702 8.079 3.956 1.00 95.62 107 LYS A N 1
ATOM 853 C CA . LYS A 1 107 ? 3.566 8.643 4.680 1.00 95.62 107 LYS A CA 1
ATOM 854 C C . LYS A 1 107 ? 2.541 9.234 3.714 1.00 95.62 107 LYS A C 1
ATOM 856 O O . LYS A 1 107 ? 2.845 10.157 2.967 1.00 95.62 107 LYS A O 1
ATOM 861 N N . ILE A 1 108 ? 1.328 8.701 3.757 1.00 94.44 108 ILE A N 1
ATOM 862 C CA . ILE A 1 108 ? 0.141 9.204 3.069 1.00 94.44 108 ILE A CA 1
ATOM 863 C C . ILE A 1 108 ? -0.798 9.691 4.166 1.00 94.44 108 ILE A C 1
ATOM 865 O O . ILE A 1 108 ? -1.471 8.889 4.808 1.00 94.44 108 ILE A O 1
ATOM 869 N N . ASP A 1 109 ? -0.825 10.998 4.400 1.00 91.06 109 ASP A N 1
ATOM 870 C CA . ASP A 1 109 ? -1.634 11.606 5.455 1.00 91.06 109 ASP A CA 1
ATOM 871 C C . ASP A 1 109 ? -2.822 12.370 4.884 1.00 91.06 109 ASP A C 1
ATOM 873 O O . ASP A 1 109 ? -2.745 12.986 3.820 1.00 91.06 109 ASP A O 1
ATOM 877 N N . LYS A 1 110 ? -3.912 12.400 5.656 1.00 88.94 110 LYS A N 1
ATOM 878 C CA . LYS A 1 110 ? -5.093 13.234 5.404 1.00 88.94 110 LYS A CA 1
ATOM 879 C C . LYS A 1 110 ? -5.667 13.047 3.995 1.00 88.94 110 LYS A C 1
ATOM 881 O O . LYS A 1 110 ? -6.254 13.968 3.424 1.00 88.94 110 LYS A O 1
ATOM 886 N N . ARG A 1 111 ? -5.569 11.833 3.440 1.00 93.12 111 ARG A N 1
ATOM 887 C CA . ARG A 1 111 ? -6.176 11.503 2.149 1.00 93.12 111 ARG A CA 1
ATOM 888 C C . ARG A 1 111 ? -7.692 11.433 2.319 1.00 93.12 111 ARG A C 1
ATOM 890 O O . ARG A 1 111 ? -8.222 10.450 2.838 1.00 93.12 111 ARG A O 1
ATOM 897 N N . LYS A 1 112 ? -8.391 12.501 1.921 1.00 94.25 112 LYS A N 1
ATOM 898 C CA . LYS A 1 112 ? -9.855 12.587 2.008 1.00 94.25 112 LYS A CA 1
ATOM 899 C C . LYS A 1 112 ? -10.500 11.625 1.007 1.00 94.25 112 LYS A C 1
ATOM 901 O O . LYS A 1 112 ? -10.253 11.730 -0.191 1.00 94.25 112 LYS A O 1
ATOM 906 N N . THR A 1 113 ? -11.301 10.686 1.500 1.00 93.25 113 THR A N 1
ATOM 907 C CA . THR A 1 113 ? -11.971 9.634 0.715 1.00 93.25 113 THR A CA 1
ATOM 908 C C . THR A 1 113 ? -13.321 9.267 1.343 1.00 93.25 113 THR A C 1
ATOM 910 O O . THR A 1 113 ? -13.718 9.854 2.350 1.00 93.25 113 THR A O 1
ATOM 913 N N . SER A 1 114 ? -14.021 8.290 0.760 1.00 91.50 114 SER A N 1
ATOM 914 C CA . SER A 1 114 ? -15.187 7.654 1.377 1.00 91.50 114 SER A CA 1
ATOM 915 C C . SER A 1 114 ? -14.819 6.310 2.021 1.00 91.50 114 SER A C 1
ATOM 917 O O . SER A 1 114 ? -13.918 5.600 1.552 1.00 91.50 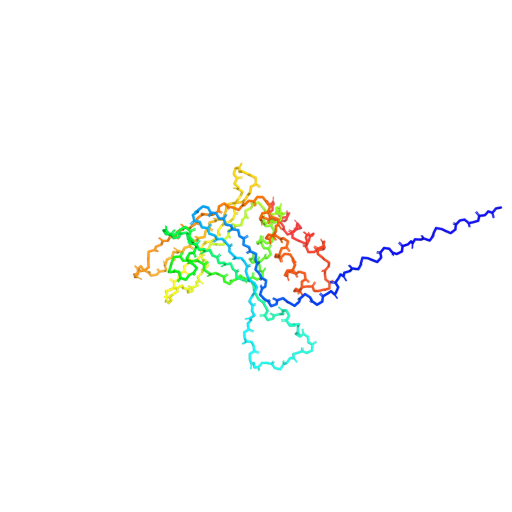114 SER A O 1
ATOM 919 N N . HIS A 1 115 ? -15.516 5.963 3.103 1.00 92.19 115 HIS A N 1
ATOM 920 C CA . HIS A 1 115 ? -15.441 4.675 3.788 1.00 92.19 115 HIS A CA 1
ATOM 921 C C . HIS A 1 115 ? -16.823 4.286 4.319 1.00 92.19 115 HIS A C 1
ATOM 923 O O . HIS A 1 115 ? -17.327 4.932 5.232 1.00 92.19 115 HIS A O 1
ATOM 929 N N . HIS A 1 116 ? -17.449 3.264 3.724 1.00 88.50 116 HIS A N 1
ATOM 930 C CA . HIS A 1 116 ? -18.822 2.823 4.036 1.00 88.50 116 HIS A CA 1
ATOM 931 C C . HIS A 1 116 ? -19.835 3.979 4.155 1.00 88.50 116 HIS A C 1
ATOM 933 O O . HIS A 1 116 ? -20.600 4.052 5.109 1.00 88.50 116 HIS A O 1
ATOM 939 N N . GLY A 1 117 ? -19.813 4.914 3.201 1.00 88.38 117 GLY A N 1
ATOM 940 C CA . GLY A 1 117 ? -20.725 6.064 3.183 1.00 88.38 117 GLY A CA 1
ATOM 941 C C . GLY A 1 117 ? -20.281 7.259 4.034 1.00 88.38 117 GLY A C 1
ATOM 942 O O . GLY A 1 117 ? -20.831 8.342 3.870 1.00 88.38 117 GLY A O 1
ATOM 943 N N . HIS A 1 118 ? -19.246 7.122 4.867 1.00 90.44 118 HIS A N 1
ATOM 944 C CA . HIS A 1 118 ? -18.683 8.235 5.634 1.00 90.44 118 HIS A CA 1
ATOM 945 C C . HIS A 1 118 ? -17.563 8.935 4.866 1.00 90.44 118 HIS A C 1
ATOM 947 O O . HIS A 1 118 ? -16.749 8.289 4.201 1.00 90.44 118 HIS A O 1
ATOM 953 N N . VAL A 1 119 ? -17.471 10.259 4.997 1.00 93.81 119 VAL A N 1
ATOM 954 C CA . VAL A 1 119 ? -16.312 11.024 4.523 1.00 93.81 119 VAL A CA 1
ATOM 955 C C . VAL A 1 119 ? -15.207 10.923 5.570 1.00 93.81 119 VAL A C 1
ATOM 957 O O . VAL A 1 119 ? -15.407 11.249 6.740 1.00 93.81 119 VAL A O 1
ATOM 960 N N . VAL A 1 120 ? -14.027 10.458 5.163 1.00 95.19 120 VAL A N 1
ATOM 961 C CA . VAL A 1 120 ? -12.928 10.158 6.088 1.00 95.19 120 VAL A CA 1
ATOM 962 C C . VAL A 1 120 ? -11.571 10.589 5.543 1.00 95.19 120 VAL A C 1
ATOM 964 O O . VAL A 1 120 ? -11.368 10.696 4.334 1.00 95.19 120 VAL A O 1
ATOM 967 N N . TYR A 1 121 ? -10.609 10.758 6.440 1.00 96.00 121 TYR A N 1
ATOM 968 C CA . TYR A 1 121 ? -9.187 10.797 6.140 1.00 96.00 121 TYR A CA 1
ATOM 969 C C . TYR A 1 121 ? -8.577 9.406 6.327 1.00 96.00 121 TYR A C 1
ATOM 971 O O . TYR A 1 121 ? -8.598 8.858 7.431 1.00 96.00 121 TYR A O 1
ATOM 979 N N . LYS A 1 122 ? -8.013 8.845 5.254 1.00 95.81 122 LYS A N 1
ATOM 980 C CA . LYS A 1 122 ? -7.181 7.637 5.310 1.00 95.81 122 LYS A CA 1
ATOM 981 C C . LYS A 1 122 ? -5.729 8.051 5.525 1.00 95.81 122 LYS A C 1
ATOM 983 O O . LYS A 1 122 ? -5.222 8.909 4.804 1.00 95.81 122 LYS A O 1
ATOM 988 N N . ASN A 1 123 ? -5.097 7.452 6.529 1.00 96.06 123 ASN A N 1
ATOM 989 C CA . ASN A 1 123 ? -3.692 7.665 6.857 1.00 96.06 123 ASN A CA 1
ATOM 990 C C . ASN A 1 123 ? -2.953 6.337 6.725 1.00 96.06 123 ASN A C 1
ATOM 992 O O . ASN A 1 123 ? -3.357 5.351 7.343 1.00 96.06 123 ASN A O 1
ATOM 996 N N . ILE A 1 124 ? -1.888 6.311 5.930 1.00 96.69 124 ILE A N 1
ATOM 997 C CA . ILE A 1 124 ? -1.037 5.138 5.740 1.00 96.69 124 ILE A CA 1
ATOM 998 C C . ILE A 1 124 ? 0.403 5.556 5.984 1.00 96.69 124 ILE A C 1
ATOM 1000 O O . ILE A 1 124 ? 0.862 6.559 5.445 1.00 96.69 124 ILE A O 1
ATOM 1004 N N . SER A 1 125 ? 1.139 4.768 6.753 1.00 96.62 125 SER A N 1
ATOM 1005 C CA . SER A 1 125 ? 2.579 4.932 6.885 1.00 96.62 125 SER A CA 1
ATOM 1006 C C . SER A 1 125 ? 3.288 3.597 6.783 1.00 96.62 125 SER A C 1
ATOM 1008 O O . SER A 1 125 ? 2.793 2.588 7.280 1.00 96.62 125 SER A O 1
ATOM 1010 N N . VAL A 1 126 ? 4.470 3.606 6.183 1.00 96.38 126 VAL A N 1
ATOM 1011 C CA . VAL A 1 126 ? 5.363 2.452 6.143 1.00 96.38 126 VAL A CA 1
ATOM 1012 C C . VAL A 1 126 ? 6.706 2.902 6.688 1.00 96.38 126 VAL A C 1
ATOM 1014 O O . VAL A 1 126 ? 7.308 3.828 6.148 1.00 96.38 126 VAL A O 1
ATOM 1017 N N . THR A 1 127 ? 7.170 2.277 7.764 1.00 96.00 127 THR A N 1
ATOM 1018 C CA . THR A 1 127 ? 8.458 2.596 8.396 1.00 96.00 127 THR A CA 1
ATOM 1019 C C . THR A 1 127 ? 9.273 1.327 8.613 1.00 96.00 127 THR A C 1
ATOM 1021 O O . THR A 1 127 ? 8.700 0.239 8.635 1.00 96.00 127 THR A O 1
ATOM 1024 N N . PRO A 1 128 ? 10.598 1.395 8.797 1.00 94.12 128 PRO A N 1
ATOM 1025 C CA . PRO A 1 128 ? 11.371 0.228 9.199 1.00 94.12 128 PRO A CA 1
ATOM 1026 C C . PRO A 1 128 ? 10.913 -0.289 10.558 1.00 94.12 128 PRO A C 1
ATOM 1028 O O . PRO A 1 128 ? 10.470 0.481 11.411 1.00 94.12 128 PRO A O 1
ATOM 1031 N N . ASN A 1 129 ? 11.012 -1.602 10.742 1.00 91.00 129 ASN A N 1
ATOM 1032 C CA . ASN A 1 129 ? 10.837 -2.232 12.043 1.00 91.00 129 ASN A CA 1
ATOM 1033 C C . ASN A 1 129 ? 12.190 -2.747 12.562 1.00 91.00 129 ASN A C 1
ATOM 1035 O O . ASN A 1 129 ? 13.141 -2.909 11.798 1.00 91.00 129 ASN A O 1
ATOM 1039 N N . GLU A 1 130 ? 12.262 -3.057 13.854 1.00 85.94 130 GLU A N 1
ATOM 1040 C CA . GLU A 1 130 ? 13.490 -3.538 14.511 1.00 85.94 130 GLU A CA 1
ATOM 1041 C C . GLU A 1 130 ? 13.944 -4.932 14.037 1.00 85.94 130 GLU A C 1
ATOM 1043 O O . GLU A 1 130 ? 15.046 -5.373 14.340 1.00 85.94 130 GLU A O 1
ATOM 1048 N N . ARG A 1 131 ? 13.108 -5.641 13.268 1.00 85.75 131 ARG A N 1
ATOM 1049 C CA . ARG A 1 131 ? 13.342 -7.015 12.791 1.00 85.75 131 ARG A CA 1
ATOM 1050 C C . ARG A 1 131 ? 13.817 -7.069 11.335 1.00 85.75 131 ARG A C 1
ATOM 1052 O O . ARG A 1 131 ? 13.692 -8.107 10.690 1.00 85.75 131 ARG A O 1
ATOM 1059 N N . GLY A 1 132 ? 14.285 -5.947 10.782 1.00 84.62 132 GLY A N 1
ATOM 1060 C CA . GLY A 1 132 ? 14.752 -5.847 9.391 1.00 84.62 132 GLY A CA 1
ATOM 1061 C C . GLY A 1 132 ? 13.638 -5.852 8.333 1.00 84.62 132 GLY A C 1
ATOM 1062 O O . GLY A 1 132 ? 13.912 -5.808 7.135 1.00 84.62 132 GLY A O 1
ATOM 1063 N N . GLY A 1 133 ? 12.373 -5.879 8.753 1.00 92.00 133 GLY A N 1
ATOM 1064 C CA . GLY A 1 133 ? 11.188 -5.755 7.908 1.00 92.00 133 GLY A CA 1
ATOM 1065 C C . GLY A 1 133 ? 10.683 -4.312 7.816 1.00 92.00 133 GLY A C 1
ATOM 1066 O O . GLY A 1 133 ? 11.447 -3.351 7.964 1.00 92.00 133 GLY A O 1
ATOM 1067 N N . LEU A 1 134 ? 9.392 -4.166 7.543 1.00 95.12 134 LEU A N 1
ATOM 1068 C CA . LEU A 1 134 ? 8.672 -2.895 7.601 1.00 95.12 134 LEU A CA 1
ATOM 1069 C C . LEU A 1 134 ? 7.522 -3.005 8.606 1.00 95.12 134 LEU A C 1
ATOM 1071 O O . LEU A 1 134 ? 7.089 -4.095 8.980 1.00 95.12 134 LEU A O 1
ATOM 1075 N N . LEU A 1 135 ? 7.032 -1.869 9.066 1.00 94.75 135 LEU A N 1
ATOM 1076 C CA . LEU A 1 135 ? 5.824 -1.724 9.852 1.00 94.75 135 LEU A CA 1
ATOM 1077 C C . LEU A 1 135 ? 4.857 -0.890 9.024 1.00 94.75 135 LEU A C 1
ATOM 1079 O O . LEU A 1 135 ? 5.120 0.281 8.748 1.00 94.75 135 LEU A O 1
ATOM 1083 N N . LEU A 1 136 ? 3.766 -1.517 8.597 1.00 95.31 136 LEU A N 1
ATOM 1084 C CA . LEU A 1 136 ? 2.663 -0.827 7.953 1.00 95.31 136 LEU A CA 1
ATOM 1085 C C . LEU A 1 136 ? 1.687 -0.374 9.033 1.00 95.31 136 LEU A C 1
ATOM 1087 O O . LEU A 1 136 ? 1.197 -1.201 9.801 1.00 95.31 136 LEU A O 1
ATOM 1091 N N . SER A 1 137 ? 1.344 0.906 9.019 1.00 95.56 137 SER A N 1
ATOM 1092 C CA . SER A 1 137 ? 0.211 1.444 9.763 1.00 95.56 137 SER A CA 1
ATOM 1093 C C . SER A 1 137 ? -0.826 1.951 8.776 1.00 95.56 137 SER A C 1
ATOM 1095 O O . SER A 1 137 ? -0.489 2.685 7.849 1.00 95.56 137 SER A O 1
ATOM 1097 N N . ALA A 1 138 ? -2.084 1.582 8.975 1.00 96.56 138 ALA A N 1
ATOM 1098 C CA . ALA A 1 138 ? -3.199 2.064 8.172 1.00 96.56 138 ALA A CA 1
ATOM 1099 C C . ALA A 1 138 ? -4.369 2.404 9.087 1.00 96.56 138 ALA A C 1
ATOM 1101 O O . ALA A 1 138 ? -4.780 1.594 9.917 1.00 96.56 138 ALA A O 1
ATOM 1102 N N . GLY A 1 139 ? -4.909 3.608 8.953 1.00 95.62 139 GLY A N 1
ATOM 1103 C CA . GLY A 1 139 ? -5.961 4.091 9.830 1.00 95.62 139 GLY A CA 1
ATOM 1104 C C . GLY A 1 139 ? -6.940 5.015 9.140 1.00 95.62 139 GLY A C 1
ATOM 1105 O O . GLY A 1 139 ? -6.674 5.580 8.076 1.00 95.62 139 GLY A O 1
ATOM 1106 N N . ILE A 1 140 ? -8.086 5.165 9.789 1.00 95.56 140 ILE A N 1
ATOM 1107 C CA . ILE A 1 140 ? -9.185 6.010 9.352 1.00 95.56 140 ILE A CA 1
ATOM 1108 C C . ILE A 1 140 ? -9.512 6.988 10.465 1.00 95.56 140 ILE A C 1
ATOM 1110 O O . ILE A 1 140 ? -9.700 6.606 11.621 1.00 95.56 140 ILE A O 1
ATOM 1114 N N . VAL A 1 141 ? -9.596 8.258 10.088 1.00 94.88 141 VAL A N 1
ATOM 1115 C CA . VAL A 1 141 ? -10.098 9.333 10.936 1.00 94.88 141 VAL A CA 1
ATOM 1116 C C . VAL A 1 141 ? -11.306 9.936 10.228 1.00 94.88 141 VAL A C 1
ATOM 1118 O O . VAL A 1 141 ? -11.147 10.470 9.130 1.00 94.88 141 VAL A O 1
ATOM 1121 N N . PRO A 1 142 ? -12.513 9.832 10.790 1.00 92.94 142 PRO A N 1
ATOM 1122 C CA . PRO A 1 142 ? -13.699 10.388 10.157 1.00 92.94 142 PRO A CA 1
ATOM 1123 C C . PRO A 1 142 ? -13.633 11.921 10.131 1.00 92.94 142 PRO A C 1
ATOM 1125 O O . PRO A 1 142 ? -13.059 12.536 11.032 1.00 92.94 142 PRO A O 1
ATOM 1128 N N . VAL A 1 143 ? -14.176 12.532 9.072 1.00 91.00 143 VAL A N 1
ATOM 1129 C CA . VAL A 1 143 ? -14.277 13.999 8.971 1.00 91.00 143 VAL A CA 1
ATOM 1130 C C . VAL A 1 143 ? -15.380 14.503 9.899 1.00 91.00 143 VAL A C 1
ATOM 1132 O O . VAL A 1 143 ? -15.149 15.432 10.669 1.00 91.00 143 VAL A O 1
ATOM 1135 N N . ASP A 1 144 ? -16.524 13.821 9.877 1.00 84.19 144 ASP A N 1
ATOM 1136 C CA . ASP A 1 144 ? -17.671 14.089 10.740 1.00 84.19 144 ASP A CA 1
ATOM 1137 C C . ASP A 1 144 ? -17.722 13.050 11.865 1.00 84.19 144 ASP A C 1
ATOM 1139 O O . ASP A 1 144 ? -17.457 11.870 11.646 1.00 84.19 144 ASP A O 1
ATOM 1143 N N . LYS A 1 145 ? -18.039 13.465 13.095 1.00 71.00 145 LYS A N 1
ATOM 1144 C CA . LYS A 1 145 ? -17.952 12.590 14.283 1.00 71.00 145 LYS A CA 1
ATOM 1145 C C . LYS A 1 145 ? -19.127 11.613 14.440 1.00 71.00 145 LYS A C 1
ATOM 1147 O O . LYS A 1 145 ? -19.196 10.914 15.452 1.00 71.00 145 LYS A O 1
ATOM 1152 N N . ASP A 1 146 ? -20.022 11.537 13.462 1.00 71.75 146 ASP A N 1
ATOM 1153 C CA . ASP A 1 146 ? -21.248 10.753 13.571 1.00 71.75 146 ASP A CA 1
ATOM 1154 C C . ASP A 1 146 ? -21.027 9.286 13.167 1.00 71.75 146 ASP A C 1
ATOM 1156 O O . ASP A 1 146 ? -20.719 8.948 12.023 1.00 71.75 146 ASP A O 1
ATOM 1160 N N . GLY A 1 147 ? -21.190 8.387 14.142 1.00 78.75 147 GLY A N 1
ATOM 1161 C CA . GLY A 1 147 ? -21.278 6.932 13.957 1.00 78.75 147 GLY A CA 1
ATOM 1162 C C . GLY A 1 147 ? -19.946 6.183 13.832 1.00 78.75 147 GLY A C 1
ATOM 1163 O O . GLY A 1 147 ? -19.775 5.141 14.470 1.00 78.75 147 GLY A O 1
ATOM 1164 N N . LEU A 1 148 ? -18.980 6.696 13.064 1.00 86.62 148 LEU A N 1
ATOM 1165 C CA . LEU A 1 148 ? -17.681 6.039 12.880 1.00 86.62 148 LEU A CA 1
ATOM 1166 C C . LEU A 1 148 ? -16.666 6.534 13.918 1.00 86.62 148 LEU A C 1
ATOM 1168 O O . LEU A 1 148 ? -16.427 7.729 14.046 1.00 86.62 148 LEU A O 1
ATOM 1172 N N . LYS A 1 149 ? -16.024 5.618 14.650 1.00 91.19 149 LYS A N 1
ATOM 1173 C CA . LYS A 1 149 ? -14.898 5.956 15.537 1.00 91.19 149 LYS A CA 1
ATOM 1174 C C . LYS A 1 149 ? -13.573 5.855 14.777 1.00 91.19 149 LYS A C 1
ATOM 1176 O O . LYS A 1 149 ? -13.430 4.949 13.954 1.00 91.19 149 LYS A O 1
ATOM 1181 N N . PRO A 1 150 ? -12.591 6.731 15.057 1.00 93.56 150 PRO A N 1
ATOM 1182 C CA . PRO A 1 150 ? -11.266 6.605 14.469 1.00 93.56 150 PRO A CA 1
ATOM 1183 C C . PRO A 1 150 ? -10.607 5.290 14.896 1.00 93.56 150 PRO A C 1
ATOM 1185 O O . PRO A 1 150 ? -10.787 4.826 16.024 1.00 93.56 150 PRO A O 1
ATOM 1188 N N . PHE A 1 151 ? -9.821 4.701 14.001 1.00 94.81 151 PHE A N 1
ATOM 1189 C CA . PHE A 1 151 ? -9.054 3.493 14.289 1.00 94.81 151 PHE A CA 1
ATOM 1190 C C . PHE A 1 151 ? -7.762 3.448 13.474 1.00 94.81 151 PHE A C 1
ATOM 1192 O O . PHE A 1 151 ? -7.633 4.102 12.439 1.00 94.81 151 PHE A O 1
ATOM 1199 N N . MET A 1 152 ? -6.810 2.643 13.941 1.00 95.25 152 MET A N 1
ATOM 1200 C CA . MET A 1 152 ? -5.543 2.388 13.269 1.00 95.25 152 MET A CA 1
ATOM 1201 C C . MET A 1 152 ? -5.151 0.929 13.470 1.00 95.25 152 MET A C 1
ATOM 1203 O O . MET A 1 152 ? -5.282 0.398 14.571 1.00 95.25 152 MET A O 1
ATOM 1207 N N . HIS A 1 153 ? -4.673 0.307 12.400 1.00 95.00 153 HIS A N 1
ATOM 1208 C CA . HIS A 1 153 ? -4.125 -1.041 12.389 1.00 95.00 153 HIS A CA 1
ATOM 1209 C C . HIS A 1 153 ? -2.643 -0.978 12.104 1.00 95.00 153 HIS A C 1
ATOM 1211 O O . HIS A 1 153 ? -2.201 -0.163 11.294 1.00 95.00 153 HIS A O 1
ATOM 1217 N N . MET A 1 154 ? -1.898 -1.861 12.753 1.00 92.12 154 MET A N 1
ATOM 1218 C CA . MET A 1 154 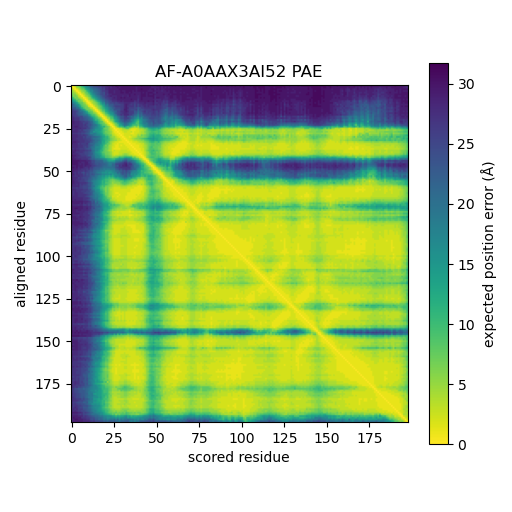? -0.460 -1.985 12.584 1.00 92.12 154 MET A CA 1
ATOM 1219 C C . MET A 1 154 ? -0.140 -3.436 12.245 1.00 92.12 154 MET A C 1
ATOM 1221 O O . MET A 1 154 ? -0.595 -4.356 12.921 1.00 92.12 154 MET A O 1
ATOM 1225 N N . GLY A 1 155 ? 0.616 -3.640 11.171 1.00 88.69 155 GLY A N 1
ATOM 1226 C CA . GLY A 1 155 ? 0.997 -4.958 10.683 1.00 88.69 155 GLY A CA 1
ATOM 1227 C C . GLY A 1 155 ? 2.491 -4.996 10.376 1.00 88.69 155 GLY A C 1
ATOM 1228 O O . GLY A 1 155 ? 2.936 -4.257 9.491 1.00 88.69 155 GLY A O 1
ATOM 1229 N N . PRO A 1 156 ? 3.292 -5.825 11.071 1.00 89.88 156 PRO A N 1
ATOM 1230 C CA . PRO A 1 156 ? 4.666 -6.049 10.654 1.00 89.88 156 PRO A CA 1
ATOM 1231 C C . PRO A 1 156 ? 4.670 -6.779 9.307 1.00 89.88 156 PRO A C 1
ATOM 1233 O O . PRO A 1 156 ? 3.974 -7.775 9.121 1.00 89.88 156 PRO A O 1
ATOM 1236 N N . VAL A 1 157 ? 5.487 -6.295 8.379 1.00 92.94 157 VAL A N 1
ATOM 1237 C CA . VAL A 1 157 ? 5.773 -6.941 7.098 1.00 92.94 157 VAL A CA 1
ATOM 1238 C C . VAL A 1 157 ? 7.164 -7.552 7.191 1.00 92.94 157 VAL A C 1
ATOM 1240 O O . VAL A 1 157 ? 8.137 -6.861 7.510 1.00 92.94 157 VAL A O 1
ATOM 1243 N N . SER A 1 158 ? 7.266 -8.858 6.941 1.00 92.25 158 SER A N 1
ATOM 1244 C CA . SER A 1 158 ? 8.546 -9.570 6.987 1.00 92.25 158 SER A CA 1
ATOM 1245 C C . SER A 1 158 ? 9.501 -9.064 5.902 1.00 92.25 158 SER A C 1
ATOM 1247 O O . SER A 1 158 ? 9.069 -8.514 4.888 1.00 92.25 158 SER A O 1
ATOM 1249 N N . GLN A 1 159 ? 10.808 -9.268 6.077 1.00 91.62 159 GLN A N 1
ATOM 1250 C CA . GLN A 1 159 ? 11.801 -8.855 5.079 1.00 91.62 159 GLN A CA 1
ATOM 1251 C C . GLN A 1 159 ? 11.517 -9.458 3.692 1.00 91.62 159 GLN A C 1
ATOM 1253 O O . GLN A 1 159 ? 11.585 -8.750 2.689 1.00 91.62 159 GLN A O 1
ATOM 1258 N N . MET A 1 160 ? 11.141 -10.739 3.633 1.00 91.00 160 MET A N 1
ATOM 1259 C CA . MET A 1 160 ? 10.820 -11.408 2.369 1.00 91.00 160 MET A CA 1
ATOM 1260 C C . MET A 1 160 ? 9.528 -10.887 1.745 1.00 91.00 160 MET A C 1
ATOM 1262 O O . MET A 1 160 ? 9.470 -10.718 0.528 1.00 91.00 160 MET A O 1
ATOM 1266 N N . ASP A 1 161 ? 8.506 -10.596 2.550 1.00 92.56 161 ASP A N 1
ATOM 1267 C CA . ASP A 1 161 ? 7.264 -10.027 2.024 1.00 92.56 161 ASP A CA 1
ATOM 1268 C C . ASP A 1 161 ? 7.474 -8.595 1.532 1.00 92.56 161 ASP A C 1
ATOM 1270 O O . ASP A 1 161 ? 6.874 -8.216 0.532 1.00 92.56 161 ASP A O 1
ATOM 1274 N N . CYS A 1 162 ? 8.393 -7.831 2.140 1.00 92.62 162 CYS A N 1
ATOM 1275 C CA . CYS A 1 162 ? 8.778 -6.521 1.615 1.00 92.62 162 CYS A CA 1
ATOM 1276 C C . CYS A 1 162 ? 9.314 -6.632 0.184 1.00 92.62 162 CYS A C 1
ATOM 1278 O O . CYS A 1 162 ? 8.863 -5.907 -0.699 1.00 92.62 162 CYS A O 1
ATOM 1280 N N . VAL A 1 163 ? 10.231 -7.578 -0.057 1.00 91.38 163 VAL A N 1
ATOM 1281 C CA . VAL A 1 163 ? 10.809 -7.814 -1.389 1.00 91.38 163 VAL A CA 1
ATOM 1282 C C . VAL A 1 163 ? 9.733 -8.259 -2.377 1.00 91.38 163 VAL A C 1
ATOM 1284 O O . VAL A 1 163 ? 9.636 -7.691 -3.461 1.00 91.38 163 VAL A O 1
ATOM 1287 N N . LYS A 1 164 ? 8.887 -9.228 -2.004 1.00 94.00 164 LYS A N 1
ATOM 1288 C CA . LYS A 1 164 ? 7.792 -9.705 -2.867 1.00 94.00 164 LYS A CA 1
ATOM 1289 C C . LYS A 1 164 ? 6.836 -8.579 -3.246 1.00 94.00 164 LYS A C 1
ATOM 1291 O O . LYS A 1 164 ? 6.490 -8.446 -4.416 1.00 94.00 164 LYS A O 1
ATOM 1296 N N . ILE A 1 165 ? 6.434 -7.763 -2.272 1.00 95.00 165 ILE A N 1
ATOM 1297 C CA . ILE A 1 165 ? 5.554 -6.617 -2.497 1.00 95.00 165 ILE A CA 1
ATOM 1298 C C . ILE A 1 165 ? 6.235 -5.589 -3.406 1.00 95.00 165 ILE A C 1
ATOM 1300 O O . ILE A 1 165 ? 5.632 -5.148 -4.381 1.00 95.00 165 ILE A O 1
ATOM 1304 N N . GLY A 1 166 ? 7.493 -5.241 -3.135 1.00 95.31 166 GLY A N 1
ATOM 1305 C CA . GLY A 1 166 ? 8.247 -4.290 -3.950 1.00 95.31 166 GLY A CA 1
ATOM 1306 C C . GLY A 1 166 ? 8.379 -4.744 -5.405 1.00 95.31 166 GLY A C 1
ATOM 1307 O O . GLY A 1 166 ? 8.118 -3.961 -6.316 1.00 95.31 166 GLY A O 1
ATOM 1308 N N . LEU A 1 167 ? 8.710 -6.019 -5.631 1.00 94.25 167 LEU A N 1
ATOM 1309 C CA . LEU A 1 167 ? 8.806 -6.607 -6.970 1.00 94.25 167 LEU A CA 1
ATOM 1310 C C . LEU A 1 167 ? 7.450 -6.669 -7.679 1.00 94.25 167 LEU A C 1
ATOM 1312 O O . LEU A 1 167 ? 7.379 -6.393 -8.873 1.00 94.25 167 LEU A O 1
ATOM 1316 N N . TYR A 1 168 ? 6.375 -6.983 -6.954 1.00 94.69 168 TYR A N 1
ATOM 1317 C CA . TYR A 1 168 ? 5.019 -6.970 -7.500 1.00 94.69 168 TYR A CA 1
ATOM 1318 C C . TYR A 1 168 ? 4.631 -5.573 -8.006 1.00 94.69 168 TYR A C 1
ATOM 1320 O O . TYR A 1 168 ? 4.185 -5.420 -9.143 1.00 94.69 168 TYR A O 1
ATOM 1328 N N . ILE A 1 169 ? 4.864 -4.535 -7.194 1.00 95.62 169 ILE A N 1
ATOM 1329 C CA . ILE A 1 169 ? 4.572 -3.150 -7.582 1.00 95.62 169 ILE A CA 1
ATOM 1330 C C . ILE A 1 169 ? 5.474 -2.706 -8.745 1.00 95.62 169 ILE A C 1
ATOM 1332 O O . ILE A 1 169 ? 5.004 -2.039 -9.666 1.00 95.62 169 ILE A O 1
ATOM 1336 N N . LEU A 1 170 ? 6.752 -3.098 -8.744 1.00 94.50 170 LEU A N 1
ATOM 1337 C CA . LEU A 1 170 ? 7.666 -2.823 -9.853 1.00 94.50 170 LEU A CA 1
ATOM 1338 C C . LEU A 1 170 ? 7.199 -3.480 -11.158 1.00 94.50 170 LEU A C 1
ATOM 1340 O O . LEU A 1 170 ? 7.279 -2.851 -12.208 1.00 94.50 170 LEU A O 1
ATOM 1344 N N . GLY A 1 171 ? 6.682 -4.710 -11.094 1.00 91.75 171 GLY A N 1
ATOM 1345 C CA . GLY A 1 171 ? 6.088 -5.395 -12.242 1.00 91.75 171 GLY A CA 1
ATOM 1346 C C . GLY A 1 171 ? 4.900 -4.624 -12.819 1.00 91.75 171 GLY A C 1
ATOM 1347 O O . GLY A 1 171 ? 4.841 -4.410 -14.028 1.00 91.75 171 GLY A O 1
ATOM 1348 N N . TYR A 1 172 ? 4.011 -4.122 -11.956 1.00 91.19 172 TYR A N 1
ATOM 1349 C CA . TYR A 1 172 ? 2.921 -3.231 -12.367 1.00 91.19 172 TYR A CA 1
ATOM 1350 C C . TYR A 1 172 ? 3.444 -1.948 -13.040 1.00 91.19 172 TYR A C 1
ATOM 1352 O O . TYR A 1 172 ? 2.965 -1.567 -14.108 1.00 91.19 172 TYR A O 1
ATOM 1360 N N . LEU A 1 173 ? 4.454 -1.294 -12.455 1.00 92.19 173 LEU A N 1
ATOM 1361 C CA . LEU A 1 173 ? 5.053 -0.082 -13.027 1.00 92.19 173 LEU A CA 1
ATOM 1362 C C . LEU A 1 173 ? 5.693 -0.349 -14.396 1.00 92.19 173 LEU A C 1
ATOM 1364 O O . LEU A 1 173 ? 5.471 0.424 -15.321 1.00 92.19 173 LEU A O 1
ATOM 1368 N N . ALA A 1 174 ? 6.422 -1.456 -14.547 1.00 90.81 174 ALA A N 1
ATOM 1369 C CA . ALA A 1 174 ? 7.042 -1.841 -15.812 1.00 90.81 174 ALA A CA 1
ATOM 1370 C C . ALA A 1 174 ? 6.009 -2.066 -16.925 1.00 90.81 174 ALA A C 1
ATOM 1372 O O . ALA A 1 174 ? 6.245 -1.684 -18.067 1.00 90.81 174 ALA A O 1
ATOM 1373 N N . GLN A 1 175 ? 4.837 -2.614 -16.598 1.00 86.12 175 GLN A N 1
ATOM 1374 C CA . GLN A 1 175 ? 3.752 -2.767 -17.570 1.00 86.12 175 GLN A CA 1
ATOM 1375 C C . GLN A 1 175 ? 3.105 -1.431 -17.938 1.00 86.12 175 GLN A C 1
ATOM 1377 O O . GLN A 1 175 ? 2.783 -1.218 -19.102 1.00 86.12 175 GLN A O 1
ATOM 1382 N N . LYS A 1 176 ? 2.952 -0.513 -16.974 1.00 85.62 176 LYS A N 1
ATOM 1383 C CA . LYS A 1 176 ? 2.496 0.864 -17.231 1.00 85.62 176 LYS A CA 1
ATOM 1384 C C . LYS A 1 176 ? 3.500 1.677 -18.056 1.00 85.62 176 LYS A C 1
ATOM 1386 O O . LYS A 1 176 ? 3.108 2.651 -18.691 1.00 85.62 176 LYS A O 1
ATOM 1391 N N . THR A 1 177 ? 4.776 1.292 -18.075 1.00 86.25 177 THR A N 1
ATOM 1392 C CA . THR A 1 177 ? 5.822 1.947 -18.874 1.00 86.25 177 THR A CA 1
ATOM 1393 C C . THR A 1 177 ? 6.585 0.930 -19.734 1.00 86.25 177 THR A C 1
ATOM 1395 O O . THR A 1 177 ? 7.775 0.709 -19.505 1.00 86.25 177 THR A O 1
ATOM 1398 N N . PRO A 1 178 ? 5.942 0.326 -20.751 1.00 81.62 178 PRO A N 1
ATOM 1399 C CA . PRO A 1 178 ? 6.473 -0.841 -21.469 1.00 81.62 178 PRO A CA 1
ATOM 1400 C C . PRO A 1 178 ? 7.765 -0.564 -22.257 1.00 81.62 178 PRO A C 1
ATOM 1402 O O . PRO A 1 178 ? 8.513 -1.483 -22.575 1.00 81.62 178 PRO A O 1
ATOM 1405 N N . TRP A 1 179 ? 8.057 0.704 -22.551 1.00 85.75 179 TRP A N 1
ATOM 1406 C CA . TRP A 1 179 ? 9.270 1.138 -23.256 1.00 85.75 179 TRP A CA 1
ATOM 1407 C C . TRP A 1 179 ? 10.454 1.425 -22.326 1.00 85.75 179 TRP A C 1
ATOM 1409 O O . TRP A 1 179 ? 11.522 1.829 -22.783 1.00 85.75 179 TRP A O 1
ATOM 1419 N N . VAL A 1 180 ? 10.265 1.262 -21.016 1.00 87.69 180 VAL A N 1
ATOM 1420 C CA . VAL A 1 180 ? 11.253 1.586 -19.990 1.00 87.69 180 VAL A CA 1
ATOM 1421 C C . VAL A 1 180 ? 11.642 0.303 -19.267 1.00 87.69 180 VAL A C 1
ATOM 1423 O O . VAL A 1 180 ? 10.795 -0.403 -18.729 1.00 87.69 180 VAL A O 1
ATOM 1426 N N . SER A 1 181 ? 12.941 -0.003 -19.234 1.00 91.12 181 SER A N 1
ATOM 1427 C CA . SER A 1 181 ? 13.428 -1.175 -18.499 1.00 91.12 181 SER A CA 1
ATOM 1428 C C . SER A 1 181 ? 13.186 -1.027 -16.991 1.00 91.12 181 SER A C 1
ATOM 1430 O O . SER A 1 181 ? 13.286 0.076 -16.450 1.00 91.12 181 SER A O 1
ATOM 1432 N N . SER A 1 182 ? 12.947 -2.134 -16.282 1.00 89.94 182 SER A N 1
ATOM 1433 C CA . SER A 1 182 ? 12.776 -2.116 -14.821 1.00 89.94 182 SER A CA 1
ATOM 1434 C C . SER A 1 182 ? 13.979 -1.504 -14.090 1.00 89.94 182 SER A C 1
ATOM 1436 O O . SER A 1 182 ? 13.799 -0.794 -13.105 1.00 89.94 182 SER A O 1
ATOM 1438 N N . GLU A 1 183 ? 15.198 -1.699 -14.603 1.00 91.94 183 GLU A N 1
ATOM 1439 C CA . GLU A 1 183 ? 16.418 -1.058 -14.084 1.00 91.94 183 GLU A CA 1
ATOM 1440 C C . GLU A 1 183 ? 16.379 0.467 -14.235 1.00 91.94 183 GLU A C 1
ATOM 1442 O O . GLU A 1 183 ? 16.758 1.205 -13.322 1.00 91.94 183 GLU A O 1
ATOM 1447 N N . SER A 1 184 ? 15.874 0.965 -15.367 1.00 94.50 184 SER A N 1
ATOM 1448 C CA . SER A 1 184 ? 15.668 2.399 -15.586 1.00 94.50 184 SER A CA 1
ATOM 1449 C C . SER A 1 184 ? 14.609 2.964 -14.637 1.00 94.50 184 SER A C 1
ATOM 1451 O O . SER A 1 184 ? 14.802 4.059 -14.112 1.00 94.50 184 SER A O 1
ATOM 1453 N N . ILE A 1 185 ? 13.539 2.211 -14.352 1.00 93.56 185 ILE A N 1
ATOM 1454 C CA . ILE A 1 185 ? 12.518 2.593 -13.362 1.00 93.56 185 ILE A CA 1
ATOM 1455 C C . ILE A 1 185 ? 13.145 2.677 -11.966 1.00 93.56 185 ILE A C 1
ATOM 1457 O O . ILE A 1 185 ? 13.041 3.713 -11.314 1.00 93.56 185 ILE A O 1
ATOM 1461 N N . ILE A 1 186 ? 13.859 1.635 -11.522 1.00 94.38 186 ILE A N 1
ATOM 1462 C CA . ILE A 1 186 ? 14.565 1.624 -10.228 1.00 94.38 186 ILE A CA 1
ATOM 1463 C C . ILE A 1 186 ? 15.542 2.801 -10.132 1.00 94.38 186 ILE A C 1
ATOM 1465 O O . ILE A 1 186 ? 15.615 3.474 -9.102 1.00 94.38 186 ILE A O 1
ATOM 1469 N N . THR A 1 187 ? 16.285 3.074 -11.204 1.00 94.56 187 THR A N 1
ATOM 1470 C CA . THR A 1 187 ? 17.226 4.196 -11.262 1.00 94.56 187 THR A CA 1
ATOM 1471 C C . THR A 1 187 ? 16.503 5.532 -11.127 1.00 94.56 187 THR A C 1
ATOM 1473 O O . THR A 1 187 ? 16.935 6.377 -10.346 1.00 94.56 187 THR A O 1
ATOM 1476 N N . ALA A 1 188 ? 15.376 5.719 -11.816 1.00 93.31 188 ALA A N 1
ATOM 1477 C CA . ALA A 1 188 ? 14.561 6.923 -11.687 1.00 93.31 188 ALA A CA 1
ATOM 1478 C C . ALA A 1 188 ? 14.024 7.107 -10.257 1.00 93.31 188 ALA A C 1
ATOM 1480 O O . ALA A 1 188 ? 14.105 8.212 -9.721 1.00 93.31 188 ALA A O 1
ATOM 1481 N N . LEU A 1 189 ? 13.558 6.032 -9.608 1.00 94.12 189 LEU A N 1
ATOM 1482 C CA . LEU A 1 189 ? 13.126 6.064 -8.206 1.00 94.12 189 LEU A CA 1
ATOM 1483 C C . LEU A 1 189 ? 14.277 6.479 -7.275 1.00 94.12 189 LEU A C 1
ATOM 1485 O O . LEU A 1 189 ? 14.110 7.381 -6.459 1.00 94.12 189 LEU A O 1
ATOM 1489 N N . ARG A 1 190 ? 15.473 5.895 -7.442 1.00 94.38 190 ARG A N 1
ATOM 1490 C CA . ARG A 1 190 ? 16.675 6.272 -6.670 1.00 94.38 190 ARG A CA 1
ATOM 1491 C C . ARG A 1 190 ? 17.049 7.741 -6.860 1.00 94.38 190 ARG A C 1
ATOM 1493 O O . ARG A 1 190 ? 17.356 8.425 -5.889 1.00 94.38 190 ARG A O 1
ATOM 1500 N N . LEU A 1 191 ? 17.019 8.230 -8.100 1.00 92.62 191 LEU A N 1
ATOM 1501 C CA . LEU A 1 191 ? 17.317 9.630 -8.417 1.00 92.62 191 LEU A CA 1
ATOM 1502 C C . LEU A 1 191 ? 16.275 10.589 -7.831 1.00 92.62 191 LEU A C 1
ATOM 1504 O O . LEU A 1 191 ? 16.635 11.686 -7.405 1.00 92.62 191 LEU A O 1
ATOM 1508 N N . SER A 1 192 ? 15.003 10.185 -7.802 1.00 89.44 192 SER A N 1
ATOM 1509 C CA . SER A 1 192 ? 13.930 10.946 -7.161 1.00 89.44 192 SER A CA 1
ATOM 1510 C C . SER A 1 192 ? 14.170 11.079 -5.655 1.00 89.44 192 SER A C 1
ATOM 1512 O O . SER A 1 192 ? 14.152 12.189 -5.128 1.00 89.44 192 SER A O 1
ATOM 1514 N N . GLU A 1 193 ? 14.484 9.978 -4.968 1.00 88.19 193 GLU A N 1
ATOM 1515 C CA . GLU A 1 193 ? 14.757 9.992 -3.522 1.00 88.19 193 GLU A CA 1
ATOM 1516 C C . GLU A 1 193 ? 16.034 10.763 -3.157 1.00 88.19 193 GLU A C 1
ATOM 1518 O O . GLU A 1 193 ? 16.058 11.516 -2.182 1.00 88.19 193 GLU A O 1
ATOM 1523 N N . ALA A 1 194 ? 17.089 10.655 -3.970 1.00 84.25 194 ALA A N 1
ATOM 1524 C CA . ALA A 1 194 ? 18.332 11.393 -3.747 1.00 84.25 194 ALA A CA 1
ATOM 1525 C C . ALA A 1 194 ? 18.133 12.920 -3.778 1.00 84.25 194 ALA A C 1
ATOM 1527 O O . ALA A 1 194 ? 18.855 13.648 -3.096 1.00 84.25 194 ALA A O 1
ATOM 1528 N N . LYS A 1 195 ? 17.150 13.421 -4.542 1.00 76.81 195 LYS A N 1
ATOM 1529 C CA . LYS A 1 195 ? 16.790 14.848 -4.542 1.00 76.81 195 LYS A CA 1
ATOM 1530 C C . LYS A 1 195 ? 16.069 15.276 -3.265 1.00 76.81 195 LYS A C 1
ATOM 1532 O O . LYS A 1 195 ? 16.266 16.407 -2.841 1.00 76.81 195 LYS A O 1
ATOM 1537 N N . ASN A 1 196 ? 15.283 14.388 -2.659 1.00 66.75 196 ASN A N 1
ATOM 1538 C CA . ASN A 1 196 ? 14.515 14.665 -1.439 1.00 66.75 196 ASN A CA 1
ATOM 1539 C C . ASN A 1 196 ? 15.359 14.589 -0.155 1.00 66.75 196 ASN A C 1
ATOM 1541 O O . ASN A 1 196 ? 14.884 14.961 0.911 1.00 66.75 196 ASN A O 1
ATOM 1545 N N . SER A 1 197 ? 16.594 14.087 -0.248 1.00 59.72 197 SER A N 1
ATOM 1546 C CA . SER A 1 197 ? 17.524 13.942 0.884 1.00 59.72 197 SER A CA 1
ATOM 1547 C C . SER A 1 197 ? 18.436 15.164 1.094 1.00 59.72 197 SER A C 1
ATOM 1549 O O . SER A 1 197 ? 19.392 15.081 1.865 1.00 59.72 197 SER A O 1
ATOM 1551 N N . LYS A 1 198 ? 18.182 16.269 0.381 1.00 46.12 198 LYS A N 1
ATOM 1552 C CA . LYS A 1 198 ? 18.848 17.570 0.549 1.00 46.12 198 LYS A CA 1
ATOM 1553 C C . LYS A 1 198 ? 17.918 18.544 1.254 1.00 46.12 198 LYS A C 1
ATOM 1555 O O . LYS A 1 198 ? 18.446 19.327 2.069 1.00 46.12 198 LYS A O 1
#

pLDDT: mean 81.88, std 19.94, range [28.36, 96.69]

Sequence (198 aa):
MIRRYVVLSKVTFYMATSDFALKNHNVKAFGQDAALVIEMNNEDVSSSKPSPFSNEIDNYYLTLHVAPRNAKKDYDWGSNRSVLLKLSTNEVMQMASVFLRIMHTLKIDKRKTSHHGHVVYKNISVTPNERGGLLLSAGIVPVDKDGLKPFMHMGPVSQMDCVKIGLYILGYLAQKTPWVSSESIITALRLSEAKNSK

Foldseek 3Di:
DDDDDDPPPPPPPPPPPPPPVLPWDWAKFDFQFKIKIKTKDFAPPPDDDDDPPDDSLNRIWIKIKMFTQDPVRHTDRPDLFIDIDTDDPVRLLVLLCCLVVLDAKDWDWQCFDDRPNFTWIWIWMWHDDPQRFIKIKIWIDTPDPPPDDTDIDIGTGDNVSSNVSSVVSLVSVCSVVVVADSVNSVVVSNVVVVVVVD

Organism: NCBI:txid299766

Solvent-accessible surface area (backbone atoms only — not comparable to full-atom values): 11583 Å² total; per-residue (Å²): 140,85,85,80,80,80,78,78,75,79,80,71,77,76,72,77,84,60,88,72,74,70,82,81,56,67,45,69,38,78,30,95,54,14,32,42,37,41,34,62,45,72,57,88,75,87,80,69,80,84,48,100,83,61,54,81,60,73,45,45,44,47,31,45,37,38,16,39,50,43,97,86,76,46,67,39,69,84,43,95,74,30,48,76,42,80,49,50,73,67,56,48,52,49,49,26,29,36,35,62,65,65,33,77,62,42,80,45,69,72,43,76,45,76,56,98,89,38,55,23,23,41,34,39,36,36,34,69,39,98,81,71,23,35,32,39,36,46,29,42,39,53,73,56,83,74,92,55,74,65,50,74,46,59,24,58,31,51,51,67,45,30,45,53,47,13,52,52,46,45,52,53,50,31,62,74,36,75,91,47,54,63,67,57,51,54,49,51,52,47,55,54,48,61,64,75,74,112